Protein AF-A2GBU3-F1 (afdb_monomer)

Mean predicted aligned error: 13.41 Å

Foldseek 3Di:
DVVVVVVLVVLVVVLVVLVVVLVVLVVVLVVLVVVLVVVLVVCCPPPVVCSVVSPVVSVVSVVVSVVVVVVSVVSVVVSVVSVVLSVLVVVLVVLVVQLVVLVVQLVVLVVQLVVLVVVCVVPVNDPVSVVSNVVSVVSNVVSVVSNVVSVVVSVVSVVVSVVVVVVVCVPPVVNVVVVVVPPPPDPDDDDPDPDDDDDDDD

Solvent-accessible surface area (backbone atoms only — not comparable to full-atom values): 11117 Å² total; per-residue (Å²): 107,77,68,55,54,53,54,49,56,51,50,51,53,50,34,54,49,44,51,51,49,49,52,50,51,51,55,49,46,55,49,51,53,50,49,53,53,50,51,50,54,48,32,53,71,78,41,54,90,46,32,66,61,52,47,60,69,43,49,59,57,61,51,49,47,58,52,48,53,59,52,49,55,53,51,50,51,52,33,52,54,51,45,53,52,50,55,51,50,53,52,51,56,51,36,52,53,50,28,51,52,29,48,51,49,28,55,50,29,47,50,51,30,54,50,34,50,50,49,36,71,71,60,73,73,44,75,70,46,52,52,51,32,53,54,27,47,53,48,28,53,53,28,49,51,51,28,51,54,33,47,51,54,40,49,54,55,51,50,51,54,52,57,48,52,56,50,55,66,70,65,41,71,66,57,60,54,60,55,59,76,76,45,90,84,60,101,65,89,80,67,100,69,90,73,82,80,81,83,80,82,131

Secondary structure (DSSP, 8-state):
-HHHHHHHHHHHHHHHHHHHHHHHHHHHHHHHHHHHHHHHHHHHHH-GGGHHHHHHHHHHHHHHHHHHHHHHHHHHHHHHHHHHHHHHHHHHHHHHHHHHHHHHHHHHHHHHHHHHHHHHHHTTS-HHHHHHHHHHHHHHHHHHHHHHHHHHHHHHHHHHHHHHHHHHHHH-HHHHHHHHSS-TT------SS---------

Organism: Trichomonas vaginalis (strain ATCC PRA-98 / G3) (NCBI:txid412133)

Sequence (202 aa):
MQDDKTKLNNLDKVVDGLEQSTAARKLLMDAELSMSINLIKFVRKEAPTFEKDISFAIAPLQKVVKLEESELTSEIRLAEDLNDIVVRKRVITRLEQEQKSAADAYKQSKLDFENAKHLLQMEYNKKSTGKQLEYAEDKYKQAKTARIDALEKLRASTQKLLVEKYSIHCASPVAYSYSHRHNEKSDRKLTPYGRAYVRIYV

Nearest PDB structures (foldseek):
  3plt-assembly2_C-2  TM=4.861E-01  e=1.160E-01  Saccharomyces cerevisiae
  8qb9-assembly1_A  TM=4.754E-01  e=1.610E-01  Saccharomyces cerevisiae
  3plt-assembly1_B  TM=5.738E-01  e=4.074E-01  Saccharomyces cerevisiae
  7vgf-assembly1_B  TM=2.764E-01  e=2.096E+00  Homo sapiens

pLDDT: mean 76.95, std 20.78, range [28.78, 95.5]

Structure (mmCIF, N/CA/C/O backbone):
data_AF-A2GBU3-F1
#
_entry.id   AF-A2GBU3-F1
#
loop_
_atom_site.group_PDB
_atom_site.id
_atom_site.type_symbol
_atom_site.label_atom_id
_atom_site.label_alt_id
_atom_site.label_comp_id
_atom_site.label_asym_id
_atom_site.label_entity_id
_atom_site.label_seq_id
_atom_site.pdbx_PDB_ins_code
_atom_site.Cartn_x
_atom_site.Cartn_y
_atom_site.Cartn_z
_atom_site.occupancy
_atom_site.B_iso_or_equiv
_atom_site.auth_seq_id
_atom_site.auth_comp_id
_atom_site.auth_asym_id
_atom_site.auth_atom_id
_atom_site.pdbx_PDB_model_num
ATOM 1 N N . MET A 1 1 ? -18.014 2.937 3.304 1.00 50.44 1 MET A N 1
ATOM 2 C CA . MET A 1 1 ? -17.665 1.505 3.112 1.00 50.44 1 MET A CA 1
ATOM 3 C C . MET A 1 1 ? -17.668 1.074 1.650 1.00 50.44 1 MET A C 1
ATOM 5 O O . MET A 1 1 ? -16.607 0.683 1.188 1.00 50.44 1 MET A O 1
ATOM 9 N N . GLN A 1 2 ? -18.789 1.121 0.914 1.00 42.12 2 GLN A N 1
ATOM 10 C CA . GLN A 1 2 ? -18.796 0.716 -0.508 1.00 42.12 2 GLN A CA 1
ATOM 11 C C . GLN A 1 2 ? -17.938 1.658 -1.373 1.00 42.12 2 GLN A C 1
ATOM 13 O O . GLN A 1 2 ? -17.174 1.203 -2.213 1.00 42.12 2 GLN A O 1
ATOM 18 N N . ASP A 1 3 ? -17.966 2.953 -1.059 1.00 60.81 3 ASP A N 1
ATOM 19 C CA . ASP A 1 3 ? -17.196 3.993 -1.749 1.00 60.81 3 ASP A CA 1
ATOM 20 C C . ASP A 1 3 ? -15.676 3.933 -1.455 1.00 60.81 3 ASP A C 1
ATOM 22 O O . ASP A 1 3 ? -14.849 4.164 -2.334 1.00 60.81 3 ASP A O 1
ATOM 26 N N . ASP A 1 4 ? -15.290 3.535 -0.235 1.00 59.59 4 ASP A N 1
ATOM 27 C CA . ASP A 1 4 ? -13.879 3.415 0.178 1.00 59.59 4 ASP A CA 1
ATOM 28 C C . ASP A 1 4 ? -13.200 2.170 -0.405 1.00 59.59 4 ASP A C 1
ATOM 30 O O . ASP A 1 4 ? -12.037 2.229 -0.800 1.00 59.59 4 ASP A O 1
ATOM 34 N N . LYS A 1 5 ? -13.938 1.054 -0.517 1.00 62.59 5 LYS A N 1
ATOM 35 C CA . LYS A 1 5 ? -13.469 -0.153 -1.218 1.00 62.59 5 LYS A CA 1
ATOM 36 C C . LYS A 1 5 ? -13.204 0.132 -2.694 1.00 62.59 5 LYS A C 1
ATOM 38 O O . LYS A 1 5 ? -12.176 -0.283 -3.215 1.00 62.59 5 LYS A O 1
ATOM 43 N N . THR A 1 6 ? -14.099 0.868 -3.351 1.00 67.56 6 THR A N 1
ATOM 44 C CA . THR A 1 6 ? -13.935 1.251 -4.759 1.00 67.56 6 THR A CA 1
ATOM 45 C C . THR A 1 6 ? -12.717 2.154 -4.955 1.00 67.56 6 THR A C 1
ATOM 47 O O . THR A 1 6 ? -11.944 1.944 -5.885 1.00 67.56 6 THR A O 1
ATOM 50 N N . LYS A 1 7 ? -12.484 3.111 -4.047 1.00 69.00 7 LYS A N 1
ATOM 51 C CA . LYS A 1 7 ? -11.305 3.993 -4.091 1.00 69.00 7 LYS A CA 1
ATOM 52 C C . LYS A 1 7 ? -9.991 3.240 -3.864 1.00 69.00 7 LYS A C 1
ATOM 54 O O . LYS A 1 7 ? -9.032 3.517 -4.576 1.00 69.00 7 LYS A O 1
ATOM 59 N N . LEU A 1 8 ? -9.948 2.275 -2.940 1.00 69.75 8 LEU A N 1
ATOM 60 C CA . LEU A 1 8 ? -8.769 1.413 -2.762 1.00 69.75 8 LEU A CA 1
ATOM 61 C C . LEU A 1 8 ? -8.484 0.574 -4.008 1.00 69.75 8 LEU A C 1
ATOM 63 O O . LEU A 1 8 ? -7.360 0.578 -4.493 1.00 69.75 8 LEU A O 1
ATOM 67 N N . ASN A 1 9 ? -9.515 -0.068 -4.559 1.00 75.94 9 ASN A N 1
ATOM 68 C CA . ASN A 1 9 ? -9.380 -0.884 -5.765 1.00 75.94 9 ASN A CA 1
ATOM 69 C C . ASN A 1 9 ? -8.888 -0.066 -6.971 1.00 75.94 9 ASN A C 1
ATOM 71 O O . ASN A 1 9 ? -8.240 -0.607 -7.861 1.00 75.94 9 ASN A O 1
ATOM 75 N N . ASN A 1 10 ? -9.203 1.230 -7.028 1.00 79.19 10 ASN A N 1
ATOM 76 C CA . ASN A 1 10 ? -8.690 2.114 -8.071 1.00 79.19 10 ASN A CA 1
ATOM 77 C C . ASN A 1 10 ? -7.204 2.440 -7.873 1.00 79.19 10 ASN A C 1
ATOM 79 O O . ASN A 1 10 ? -6.482 2.514 -8.859 1.00 79.19 10 ASN A O 1
ATOM 83 N N . LEU A 1 11 ? -6.744 2.611 -6.630 1.00 80.00 11 LEU A N 1
ATOM 84 C CA . LEU A 1 11 ? -5.322 2.819 -6.342 1.00 80.00 11 LEU A CA 1
ATOM 85 C C . LEU A 1 11 ? -4.497 1.561 -6.626 1.00 80.00 11 LEU A C 1
ATOM 87 O O . LEU A 1 11 ? -3.424 1.679 -7.204 1.00 80.00 11 LEU A O 1
ATOM 91 N N . ASP A 1 12 ? -5.026 0.380 -6.301 1.00 81.44 12 ASP A N 1
ATOM 92 C CA . ASP A 1 12 ? -4.401 -0.903 -6.646 1.00 81.44 12 ASP A CA 1
ATOM 93 C C . ASP A 1 12 ? -4.169 -1.016 -8.159 1.00 81.44 12 ASP A C 1
ATOM 95 O O . ASP A 1 12 ? -3.055 -1.259 -8.604 1.00 81.44 12 ASP A O 1
ATOM 99 N N . LYS A 1 13 ? -5.189 -0.703 -8.969 1.00 87.38 13 LYS A N 1
ATOM 100 C CA . LYS A 1 13 ? -5.058 -0.694 -10.435 1.00 87.38 13 LYS A CA 1
ATOM 101 C C . LYS A 1 13 ? -4.017 0.299 -10.951 1.00 87.38 13 LYS A C 1
ATOM 103 O O . LYS A 1 13 ? -3.415 0.056 -11.992 1.00 87.38 13 LYS A O 1
ATOM 108 N N . VAL A 1 14 ? -3.847 1.436 -10.275 1.00 85.38 14 VAL A N 1
ATOM 109 C CA . VAL A 1 14 ? -2.823 2.425 -10.641 1.00 85.38 14 VAL A CA 1
ATOM 110 C C . VAL A 1 14 ? -1.431 1.877 -10.347 1.00 85.38 14 VAL A C 1
ATOM 112 O O . VAL A 1 14 ? -0.561 1.995 -11.203 1.00 85.38 14 VAL A O 1
ATOM 115 N N . VAL A 1 15 ? -1.229 1.253 -9.182 1.00 87.31 15 VAL A N 1
ATOM 116 C CA . VAL A 1 15 ? 0.043 0.602 -8.826 1.00 87.31 15 VAL A CA 1
ATOM 117 C C . VAL A 1 15 ? 0.362 -0.513 -9.821 1.00 87.31 15 VAL A C 1
ATOM 119 O O . VAL A 1 15 ? 1.417 -0.468 -10.446 1.00 87.31 15 VAL A O 1
ATOM 122 N N . ASP A 1 16 ? -0.583 -1.422 -10.069 1.00 88.38 16 ASP A N 1
ATOM 123 C CA . ASP A 1 16 ? -0.417 -2.516 -11.035 1.00 88.38 16 ASP A CA 1
ATOM 124 C C . ASP A 1 16 ? -0.071 -1.985 -12.438 1.00 88.38 16 ASP A C 1
ATOM 126 O O . ASP A 1 16 ? 0.793 -2.522 -13.132 1.00 88.38 16 ASP A O 1
ATOM 130 N N . GLY A 1 17 ? -0.732 -0.905 -12.869 1.00 88.69 17 GLY A N 1
ATOM 131 C CA . GLY A 1 17 ? -0.467 -0.265 -14.156 1.00 88.69 17 GLY A CA 1
ATOM 132 C C . GLY A 1 17 ? 0.931 0.354 -14.243 1.00 88.69 17 GLY A C 1
ATOM 133 O O . GLY A 1 17 ? 1.589 0.235 -15.278 1.00 88.69 17 GLY A O 1
ATOM 134 N N . LEU A 1 18 ? 1.410 0.983 -13.167 1.00 87.69 18 LEU A N 1
ATOM 135 C CA . LEU A 1 18 ? 2.765 1.536 -13.093 1.00 87.69 18 LEU A CA 1
ATOM 136 C C . LEU A 1 18 ? 3.826 0.430 -13.098 1.00 87.69 18 LEU A C 1
ATOM 138 O O . LEU A 1 18 ? 4.821 0.542 -13.815 1.00 87.69 18 LEU A O 1
ATOM 142 N N . GLU A 1 19 ? 3.606 -0.663 -12.369 1.00 89.44 19 GLU A N 1
ATOM 143 C CA . GLU A 1 19 ? 4.499 -1.828 -12.374 1.00 89.44 19 GLU A CA 1
ATOM 144 C C . GLU A 1 19 ? 4.587 -2.463 -13.769 1.00 89.44 19 GLU A C 1
ATOM 146 O O . GLU A 1 19 ? 5.677 -2.722 -14.278 1.00 89.44 19 GLU A O 1
ATOM 151 N N . GLN A 1 20 ? 3.450 -2.647 -14.446 1.00 91.12 20 GLN A N 1
ATOM 152 C CA . GLN A 1 20 ? 3.424 -3.168 -15.816 1.00 91.12 20 GLN A CA 1
ATOM 153 C C . GLN A 1 20 ? 4.110 -2.221 -16.805 1.00 91.12 20 GLN A C 1
ATOM 155 O O . GLN A 1 20 ? 4.872 -2.672 -17.661 1.00 91.12 20 GLN A O 1
ATOM 160 N N . SER A 1 21 ? 3.867 -0.914 -16.685 1.00 89.44 21 SER A N 1
ATOM 161 C CA . SER A 1 21 ? 4.472 0.099 -17.553 1.00 89.44 21 SER A CA 1
ATOM 162 C C . SER A 1 21 ? 5.992 0.153 -17.389 1.00 89.44 21 SER A C 1
ATOM 164 O O . SER A 1 21 ? 6.720 0.159 -18.381 1.00 89.44 21 SER A O 1
ATOM 166 N N . THR A 1 22 ? 6.487 0.153 -16.149 1.00 90.06 22 THR A N 1
ATOM 167 C CA . THR A 1 22 ? 7.931 0.163 -15.858 1.00 90.06 22 THR A CA 1
ATOM 168 C C . THR A 1 22 ? 8.604 -1.130 -16.321 1.00 90.06 22 THR A C 1
ATOM 170 O O . THR A 1 22 ? 9.663 -1.081 -16.950 1.00 90.06 22 THR A O 1
ATOM 173 N N . ALA A 1 23 ? 7.966 -2.288 -16.125 1.00 90.50 23 ALA A N 1
ATOM 174 C CA . ALA A 1 23 ? 8.458 -3.563 -16.645 1.00 90.50 23 ALA A CA 1
ATOM 175 C C . ALA A 1 23 ? 8.520 -3.585 -18.183 1.00 90.50 23 ALA A C 1
ATOM 177 O O . ALA A 1 23 ? 9.526 -4.007 -18.756 1.00 90.50 23 ALA A O 1
ATOM 178 N N . ALA A 1 24 ? 7.477 -3.097 -18.861 1.00 91.06 24 ALA A N 1
ATOM 179 C CA . ALA A 1 24 ? 7.437 -3.024 -20.319 1.00 91.06 24 ALA A CA 1
ATOM 180 C C . ALA A 1 24 ? 8.516 -2.085 -20.877 1.00 91.06 24 ALA A C 1
ATOM 182 O O . ALA A 1 24 ? 9.210 -2.443 -21.830 1.00 91.06 24 ALA A O 1
ATOM 183 N N . ARG A 1 25 ? 8.704 -0.913 -20.259 1.00 89.56 25 ARG A N 1
ATOM 184 C CA . ARG A 1 25 ? 9.745 0.045 -20.649 1.00 89.56 25 ARG A CA 1
ATOM 185 C C . ARG A 1 25 ? 11.145 -0.547 -20.487 1.00 89.56 25 ARG A C 1
ATOM 187 O O . ARG A 1 25 ? 11.957 -0.417 -21.395 1.00 89.56 25 ARG A O 1
ATOM 194 N N . LYS A 1 26 ? 11.400 -1.281 -19.400 1.00 91.81 26 LYS A N 1
ATOM 195 C CA . LYS A 1 26 ? 12.671 -1.992 -19.206 1.00 91.81 26 LYS A CA 1
ATOM 196 C C . LYS A 1 26 ? 12.973 -2.970 -20.345 1.00 91.81 26 LYS A C 1
ATOM 198 O O . LYS A 1 26 ? 14.067 -2.954 -20.898 1.00 91.81 26 LYS A O 1
ATOM 203 N N . LEU A 1 27 ? 11.988 -3.789 -20.721 1.00 92.19 27 LEU A N 1
ATOM 204 C CA . LEU A 1 27 ? 12.135 -4.750 -21.818 1.00 92.19 27 LEU A CA 1
ATOM 205 C C . LEU A 1 27 ? 12.407 -4.062 -23.160 1.00 92.19 27 LEU A C 1
ATOM 207 O O . LEU A 1 27 ? 13.211 -4.560 -23.948 1.00 92.19 27 LEU A O 1
ATOM 211 N N . LEU A 1 28 ? 11.746 -2.930 -23.418 1.00 89.81 28 LEU A N 1
ATOM 212 C CA . LEU A 1 28 ? 11.970 -2.141 -24.627 1.00 89.81 28 LEU A CA 1
ATOM 213 C C . LEU A 1 28 ? 13.412 -1.627 -24.689 1.00 89.81 28 LEU A C 1
ATOM 215 O O . LEU A 1 28 ? 14.086 -1.829 -25.695 1.00 89.81 28 LEU A O 1
ATOM 219 N N . MET A 1 29 ? 13.907 -1.042 -23.601 1.00 90.94 29 MET A N 1
ATOM 220 C CA . MET A 1 29 ? 15.270 -0.514 -23.526 1.00 90.94 29 MET A CA 1
ATOM 221 C C . MET A 1 29 ? 16.335 -1.604 -23.705 1.00 90.94 29 MET A C 1
ATOM 223 O O . MET A 1 29 ? 17.293 -1.421 -24.458 1.00 90.94 29 MET A O 1
ATOM 227 N N . ASP A 1 30 ? 16.148 -2.765 -23.067 1.00 90.69 30 ASP A N 1
ATOM 228 C CA . ASP A 1 30 ? 17.034 -3.923 -23.229 1.00 90.69 30 ASP A CA 1
ATOM 229 C C . ASP A 1 30 ? 17.066 -4.393 -24.698 1.00 90.69 30 ASP A C 1
ATOM 231 O O . ASP A 1 30 ? 18.130 -4.716 -25.246 1.00 90.69 30 ASP A O 1
ATOM 235 N N . ALA A 1 31 ? 15.908 -4.395 -25.367 1.00 91.12 31 ALA A N 1
ATOM 236 C CA . ALA A 1 31 ? 15.789 -4.752 -26.778 1.00 91.12 31 ALA A CA 1
ATOM 237 C C . ALA A 1 31 ? 16.457 -3.720 -27.701 1.00 91.12 31 ALA A C 1
ATOM 239 O O . ALA A 1 31 ? 17.185 -4.108 -28.618 1.00 91.12 31 ALA A O 1
ATOM 240 N N . GLU A 1 32 ? 16.272 -2.424 -27.448 1.00 89.75 32 GLU A N 1
ATOM 241 C CA . GLU A 1 32 ? 16.902 -1.336 -28.204 1.00 89.75 32 GLU A CA 1
ATOM 242 C C . GLU A 1 32 ? 18.427 -1.364 -28.076 1.00 89.75 32 GLU A C 1
ATOM 244 O O . GLU A 1 32 ? 19.148 -1.271 -29.077 1.00 89.75 32 GLU A O 1
ATOM 249 N N . LEU A 1 33 ? 18.942 -1.580 -26.862 1.00 90.19 33 LEU A N 1
ATOM 250 C CA . LEU A 1 33 ? 20.374 -1.719 -26.629 1.00 90.19 33 LEU A CA 1
ATOM 251 C C . LEU A 1 33 ? 20.933 -2.946 -27.361 1.00 90.19 33 LEU A C 1
ATOM 253 O O . LEU A 1 33 ? 21.943 -2.839 -28.063 1.00 90.19 33 LEU A O 1
ATOM 257 N N . SER A 1 34 ? 20.255 -4.091 -27.259 1.00 91.88 34 SER A N 1
ATOM 258 C CA . SER A 1 34 ? 20.634 -5.325 -27.954 1.00 91.88 34 SER A CA 1
ATOM 259 C C . SER A 1 34 ? 20.644 -5.145 -29.475 1.00 91.88 34 SER A C 1
ATOM 261 O O . SER A 1 34 ? 21.627 -5.492 -30.139 1.00 91.88 34 SER A O 1
ATOM 263 N N . MET A 1 35 ? 19.603 -4.524 -30.036 1.00 91.38 35 MET A N 1
ATOM 264 C CA . MET A 1 35 ? 19.519 -4.191 -31.458 1.00 91.38 35 MET A CA 1
ATOM 265 C C . MET A 1 35 ? 20.680 -3.288 -31.884 1.00 91.38 35 MET A C 1
ATOM 267 O O . MET A 1 35 ? 21.338 -3.582 -32.883 1.00 91.38 35 MET A O 1
ATOM 271 N N . SER A 1 36 ? 20.977 -2.238 -31.112 1.00 90.44 36 SER A N 1
ATOM 272 C CA . SER A 1 36 ? 22.069 -1.301 -31.401 1.00 90.44 36 SER A CA 1
ATOM 273 C C . SER A 1 36 ? 23.423 -2.016 -31.512 1.00 90.44 36 SER A C 1
ATOM 275 O O . SER A 1 36 ? 24.175 -1.809 -32.466 1.00 90.44 36 SER A O 1
ATOM 277 N N . ILE A 1 37 ? 23.709 -2.928 -30.578 1.00 89.75 37 ILE A N 1
ATOM 278 C CA . ILE A 1 37 ? 24.957 -3.693 -30.525 1.00 89.75 37 ILE A CA 1
ATOM 279 C C . ILE A 1 37 ? 25.030 -4.679 -31.692 1.00 89.75 37 ILE A C 1
ATOM 281 O O . ILE A 1 37 ? 26.077 -4.813 -32.331 1.00 89.75 37 ILE A O 1
ATOM 285 N N . ASN A 1 38 ? 23.931 -5.376 -31.979 1.00 91.94 38 ASN A N 1
ATOM 286 C CA . ASN A 1 38 ? 23.885 -6.374 -33.043 1.00 91.94 38 ASN A CA 1
ATOM 287 C C . ASN A 1 38 ? 24.004 -5.737 -34.429 1.00 91.94 38 ASN A C 1
ATOM 289 O O . ASN A 1 38 ? 24.705 -6.284 -35.278 1.00 91.94 38 ASN A O 1
ATOM 293 N N . LEU A 1 39 ? 23.410 -4.561 -34.640 1.00 91.38 39 LEU A N 1
ATOM 294 C CA . LEU A 1 39 ? 23.516 -3.825 -35.896 1.00 91.38 39 LEU A CA 1
ATOM 295 C C . LEU A 1 39 ? 24.956 -3.359 -36.157 1.00 91.38 39 LEU A C 1
ATOM 297 O O . LEU A 1 39 ? 25.471 -3.565 -37.254 1.00 91.38 39 LEU A O 1
ATOM 301 N N . ILE A 1 40 ? 25.651 -2.830 -35.140 1.00 90.06 40 ILE A N 1
ATOM 302 C CA . ILE A 1 40 ? 27.076 -2.467 -35.254 1.00 90.06 40 ILE A CA 1
ATOM 303 C C . ILE A 1 40 ? 27.927 -3.702 -35.582 1.00 90.06 40 ILE A C 1
ATOM 305 O O . ILE A 1 40 ? 28.761 -3.657 -36.487 1.00 90.06 40 ILE A O 1
ATOM 309 N N . LYS A 1 41 ? 27.710 -4.825 -34.881 1.00 91.94 41 LYS A N 1
ATOM 310 C CA . LYS A 1 41 ? 28.433 -6.086 -35.134 1.00 91.94 41 LYS A CA 1
ATOM 311 C C . LYS A 1 41 ? 28.203 -6.611 -36.549 1.00 91.94 41 LYS A C 1
ATOM 313 O O . LYS A 1 41 ? 29.153 -7.049 -37.193 1.00 91.94 41 LYS A O 1
ATOM 318 N N . PHE A 1 42 ? 26.958 -6.571 -37.017 1.00 94.06 42 PHE A N 1
ATOM 319 C CA . PHE A 1 42 ? 26.586 -6.997 -38.360 1.00 94.06 42 PHE A CA 1
ATOM 320 C C . PHE A 1 42 ? 27.286 -6.143 -39.421 1.00 94.06 42 PHE A C 1
ATOM 322 O O . PHE A 1 42 ? 27.951 -6.688 -40.297 1.00 94.06 42 PHE A O 1
ATOM 329 N N . VAL A 1 43 ? 27.227 -4.814 -39.297 1.00 93.50 43 VAL A N 1
ATOM 330 C CA . VAL A 1 43 ? 27.857 -3.898 -40.260 1.00 93.50 43 VAL A CA 1
ATOM 331 C C . VAL A 1 43 ? 29.376 -4.035 -40.256 1.00 93.50 43 VAL A C 1
ATOM 333 O O . VAL A 1 43 ? 29.972 -4.102 -41.325 1.00 93.50 43 VAL A O 1
ATOM 336 N N . ARG A 1 44 ? 30.012 -4.183 -39.088 1.00 92.50 44 ARG A N 1
ATOM 337 C CA . ARG A 1 44 ? 31.457 -4.451 -39.006 1.00 92.50 44 ARG A CA 1
ATOM 338 C C . ARG A 1 44 ? 31.865 -5.710 -39.777 1.00 92.50 44 ARG A C 1
ATOM 340 O O . ARG A 1 44 ? 32.973 -5.767 -40.298 1.00 92.50 44 ARG A O 1
ATOM 347 N N . LYS A 1 45 ? 30.999 -6.724 -39.822 1.00 94.75 45 LYS A N 1
ATOM 348 C CA . LYS A 1 45 ? 31.278 -7.996 -40.492 1.00 94.75 45 LYS A CA 1
ATOM 349 C C . LYS A 1 45 ? 30.983 -7.946 -41.992 1.00 94.75 45 LYS A C 1
ATOM 351 O O . LYS A 1 45 ? 31.814 -8.375 -42.782 1.00 94.75 45 LYS A O 1
ATOM 356 N N . GLU A 1 46 ? 29.806 -7.458 -42.368 1.00 95.50 46 GLU A N 1
ATOM 357 C CA . GLU A 1 46 ? 29.285 -7.577 -43.736 1.00 95.50 46 GLU A CA 1
ATOM 358 C C . GLU A 1 46 ? 29.560 -6.328 -44.590 1.00 95.50 46 GLU A C 1
ATOM 360 O O . GLU A 1 46 ? 29.637 -6.416 -45.813 1.00 95.50 46 GLU A O 1
ATOM 365 N N . ALA A 1 47 ? 29.729 -5.156 -43.968 1.00 93.62 47 ALA A N 1
ATOM 366 C CA . ALA A 1 47 ? 29.923 -3.885 -44.665 1.00 93.62 47 ALA A CA 1
ATOM 367 C C . ALA A 1 47 ? 30.859 -2.923 -43.890 1.00 93.62 47 ALA A C 1
ATOM 369 O O . ALA A 1 47 ? 30.431 -1.837 -43.482 1.00 93.62 47 ALA A O 1
ATOM 370 N N . PRO A 1 48 ? 32.149 -3.280 -43.693 1.00 91.94 48 PRO A N 1
ATOM 371 C CA . PRO A 1 48 ? 33.051 -2.559 -42.786 1.00 91.94 48 PRO A CA 1
ATOM 372 C C . PRO A 1 48 ? 33.251 -1.083 -43.153 1.00 91.94 48 PRO A C 1
ATOM 374 O O . PRO A 1 48 ? 33.452 -0.238 -42.285 1.00 91.94 48 PRO A O 1
ATOM 377 N N . THR A 1 49 ? 33.148 -0.747 -44.442 1.00 93.81 49 THR A N 1
ATOM 378 C CA . THR A 1 49 ? 33.262 0.629 -44.945 1.00 93.81 49 THR A CA 1
ATOM 379 C C . THR A 1 49 ? 32.193 1.567 -44.382 1.00 93.81 49 THR A C 1
ATOM 381 O O . THR A 1 49 ? 32.442 2.764 -44.293 1.00 93.81 49 THR A O 1
ATOM 384 N N . PHE A 1 50 ? 31.035 1.039 -43.969 1.00 90.81 50 PHE A N 1
ATOM 385 C CA . PHE A 1 50 ? 29.922 1.803 -43.395 1.00 90.81 50 PHE A CA 1
ATOM 386 C C . PHE A 1 50 ? 29.880 1.764 -41.861 1.00 90.81 50 PHE A C 1
ATOM 388 O O . PHE A 1 50 ? 28.998 2.376 -41.258 1.00 90.81 50 PHE A O 1
ATOM 395 N N . GLU A 1 51 ? 30.819 1.074 -41.197 1.00 90.75 51 GLU A N 1
ATOM 396 C CA . GLU A 1 51 ? 30.821 0.928 -39.733 1.00 90.75 51 GLU A CA 1
ATOM 397 C C . GLU A 1 51 ? 30.781 2.285 -39.027 1.00 90.75 51 GLU A C 1
ATOM 399 O O . GLU A 1 51 ? 30.040 2.460 -38.058 1.00 90.75 51 GLU A O 1
ATOM 404 N N . LYS A 1 52 ? 31.561 3.254 -39.517 1.00 91.06 52 LYS A N 1
ATOM 405 C CA . LYS A 1 52 ? 31.669 4.580 -38.906 1.00 91.06 52 LYS A CA 1
ATOM 406 C C . LYS A 1 52 ? 30.359 5.364 -39.004 1.00 91.06 52 LYS A C 1
ATOM 408 O O . LYS A 1 52 ? 29.943 5.958 -38.011 1.00 91.06 52 LYS A O 1
ATOM 413 N N . ASP A 1 53 ? 29.702 5.316 -40.159 1.00 91.38 53 ASP A N 1
ATOM 414 C CA . ASP A 1 53 ? 28.444 6.028 -40.407 1.00 91.38 53 ASP A CA 1
ATOM 415 C C . ASP A 1 53 ? 27.302 5.422 -39.588 1.00 91.38 53 ASP A C 1
ATOM 417 O O . ASP A 1 53 ? 26.544 6.137 -38.932 1.00 91.38 53 ASP A O 1
ATOM 421 N N . ILE A 1 54 ? 27.233 4.090 -39.538 1.00 90.88 54 ILE A N 1
ATOM 422 C CA . ILE A 1 54 ? 26.233 3.372 -38.745 1.00 90.88 54 ILE A CA 1
ATOM 423 C C . ILE A 1 54 ? 26.472 3.567 -37.246 1.00 90.88 54 ILE A C 1
ATOM 425 O O . ILE A 1 54 ? 25.529 3.826 -36.502 1.00 90.88 54 ILE A O 1
ATOM 429 N N . SER A 1 55 ? 27.723 3.519 -36.787 1.00 89.81 55 SER A N 1
ATOM 430 C CA . SER A 1 55 ? 28.051 3.784 -35.380 1.00 89.81 55 SER A CA 1
ATOM 431 C C . SER A 1 55 ? 27.691 5.215 -34.979 1.00 89.81 55 SER A C 1
ATOM 433 O O . SER A 1 55 ? 27.157 5.431 -33.892 1.00 89.81 55 SER A O 1
ATOM 435 N N . PHE A 1 56 ? 27.930 6.193 -35.860 1.00 90.75 56 PHE A N 1
ATOM 436 C CA . PHE A 1 56 ? 27.515 7.579 -35.643 1.00 90.75 56 PHE A CA 1
ATOM 437 C C . PHE A 1 56 ? 25.989 7.714 -35.563 1.00 90.75 56 PHE A C 1
ATOM 439 O O . PHE A 1 56 ? 25.492 8.385 -34.661 1.00 90.75 56 PHE A O 1
ATOM 446 N N . ALA A 1 57 ? 25.246 7.041 -36.447 1.00 89.25 57 ALA A N 1
ATOM 447 C CA . ALA A 1 57 ? 23.783 7.065 -36.456 1.00 89.25 57 ALA A CA 1
ATOM 448 C C . ALA A 1 57 ? 23.153 6.372 -35.231 1.00 89.25 57 ALA A C 1
ATOM 450 O O . ALA A 1 57 ? 22.098 6.792 -34.762 1.00 89.25 57 ALA A O 1
ATOM 451 N N . ILE A 1 58 ? 23.804 5.338 -34.687 1.00 90.25 58 ILE A N 1
ATOM 452 C CA . ILE A 1 58 ? 23.318 4.562 -33.534 1.00 90.25 58 ILE A CA 1
ATOM 453 C C . ILE A 1 58 ? 23.702 5.199 -32.190 1.00 90.25 58 ILE A C 1
ATOM 455 O O . ILE A 1 58 ? 22.988 5.030 -31.200 1.00 90.25 58 ILE A O 1
ATOM 459 N N . ALA A 1 59 ? 24.801 5.954 -32.121 1.00 87.94 59 ALA A N 1
ATOM 460 C CA . ALA A 1 59 ? 25.272 6.559 -30.874 1.00 87.94 59 ALA A CA 1
ATOM 461 C C . ALA A 1 59 ? 24.216 7.423 -30.138 1.00 87.94 59 ALA A C 1
ATOM 463 O O . ALA A 1 59 ? 24.173 7.363 -28.907 1.00 87.94 59 ALA A O 1
ATOM 464 N N . PRO A 1 60 ? 23.345 8.203 -30.816 1.00 88.88 60 PRO A N 1
ATOM 465 C CA . PRO A 1 60 ? 22.222 8.880 -30.169 1.00 88.88 60 PRO A CA 1
ATOM 466 C C . PRO A 1 60 ? 21.236 7.925 -29.487 1.00 88.88 60 PRO A C 1
ATOM 468 O O . PRO A 1 60 ? 20.836 8.204 -28.362 1.00 88.88 60 PRO A O 1
ATOM 471 N N . LEU A 1 61 ? 20.902 6.786 -30.105 1.00 85.31 61 LEU A N 1
ATOM 472 C CA . LEU A 1 61 ? 19.985 5.790 -29.535 1.00 85.31 61 LEU A CA 1
ATOM 473 C C . LEU A 1 61 ? 20.529 5.242 -28.207 1.00 85.31 61 LEU A C 1
ATOM 475 O O . LEU A 1 61 ? 19.836 5.231 -27.199 1.00 85.31 61 LEU A O 1
ATOM 479 N N . GLN A 1 62 ? 21.824 4.916 -28.162 1.00 85.44 62 GLN A N 1
ATOM 480 C CA . GLN A 1 62 ? 22.485 4.474 -26.927 1.00 85.44 62 GLN A CA 1
ATOM 481 C C . GLN A 1 62 ? 22.522 5.556 -25.836 1.00 85.44 62 GLN A C 1
ATOM 483 O O . GLN A 1 62 ? 22.546 5.235 -24.649 1.00 85.44 62 GLN A O 1
ATOM 488 N N . LYS A 1 63 ? 22.553 6.842 -26.213 1.00 87.69 63 LYS A N 1
ATOM 489 C CA . LYS A 1 63 ? 22.457 7.952 -25.252 1.00 87.69 63 LYS A CA 1
ATOM 490 C C . LYS A 1 63 ? 21.039 8.106 -24.708 1.00 87.69 63 LYS A C 1
ATOM 492 O O . LYS A 1 63 ? 20.903 8.369 -23.518 1.00 87.69 63 LYS A O 1
ATOM 497 N N . VAL A 1 64 ? 20.019 7.939 -25.551 1.00 86.38 64 VAL A N 1
ATOM 498 C CA . VAL A 1 64 ? 18.609 7.983 -25.137 1.00 86.38 64 VAL A CA 1
ATOM 499 C C . VAL A 1 64 ? 18.312 6.859 -24.150 1.00 86.38 64 VAL A C 1
ATOM 501 O O . VAL A 1 64 ? 17.845 7.156 -23.057 1.00 86.38 64 VAL A O 1
ATOM 504 N N . VAL A 1 65 ? 18.713 5.619 -24.449 1.00 88.12 65 VAL A N 1
ATOM 505 C CA . VAL A 1 65 ? 18.523 4.475 -23.536 1.00 88.12 65 VAL A CA 1
ATOM 506 C C . VAL A 1 65 ? 19.118 4.749 -22.146 1.00 88.12 65 VAL A C 1
ATOM 508 O O . VAL A 1 65 ? 18.465 4.513 -21.138 1.00 88.12 65 VAL A O 1
ATOM 511 N N . LYS A 1 66 ? 20.318 5.340 -22.056 1.00 83.81 66 LYS A N 1
ATOM 512 C CA . LYS A 1 66 ? 20.922 5.707 -20.757 1.00 83.81 66 LYS A CA 1
ATOM 513 C C . LYS A 1 66 ? 20.141 6.773 -19.986 1.00 83.81 66 LYS A C 1
ATOM 515 O O . LYS A 1 66 ? 20.144 6.763 -18.759 1.00 83.81 66 LYS A O 1
ATOM 520 N N . LEU A 1 67 ? 19.520 7.725 -20.683 1.00 85.94 67 LEU A N 1
ATOM 521 C CA . LEU A 1 67 ? 18.648 8.710 -20.038 1.00 85.94 67 LEU A CA 1
ATOM 522 C C . LEU A 1 67 ? 17.377 8.028 -19.525 1.00 85.94 67 LEU A C 1
ATOM 524 O O . LEU A 1 67 ? 16.989 8.245 -18.378 1.00 85.94 67 LEU A O 1
ATOM 528 N N . GLU A 1 68 ? 16.789 7.144 -20.327 1.00 85.56 68 GLU A N 1
ATOM 529 C CA . GLU A 1 68 ? 15.613 6.370 -19.935 1.00 85.56 68 GLU A CA 1
ATOM 530 C C . GLU A 1 68 ? 15.878 5.449 -18.735 1.00 85.56 68 GLU A C 1
ATOM 532 O O . GLU A 1 68 ? 14.993 5.300 -17.901 1.00 85.56 68 GLU A O 1
ATOM 537 N N . GLU A 1 69 ? 17.094 4.913 -18.554 1.00 86.38 69 GLU A N 1
ATOM 538 C CA . GLU A 1 69 ? 17.469 4.136 -17.351 1.00 86.38 69 GLU A CA 1
ATOM 539 C C . GLU A 1 69 ? 17.323 4.952 -16.063 1.00 86.38 69 GLU A C 1
ATOM 541 O O . GLU A 1 69 ? 16.843 4.446 -15.041 1.00 86.38 69 GLU A O 1
ATOM 546 N N . SER A 1 70 ? 17.710 6.228 -16.106 1.00 82.44 70 SER A N 1
ATOM 547 C CA . SER A 1 70 ? 17.615 7.115 -14.945 1.00 82.44 70 SER A CA 1
ATOM 548 C C . SER A 1 70 ? 16.165 7.482 -14.605 1.00 82.44 70 SER A C 1
ATOM 550 O O . SER A 1 70 ? 15.779 7.470 -13.431 1.00 82.44 70 SER A O 1
ATOM 552 N N . GLU A 1 71 ? 15.340 7.719 -15.625 1.00 85.00 71 GLU A N 1
ATOM 553 C CA . GLU A 1 71 ? 13.910 8.002 -15.463 1.00 85.00 71 GLU A CA 1
ATOM 554 C C . GLU A 1 71 ? 13.154 6.755 -14.990 1.00 85.00 71 GLU A C 1
ATOM 556 O O . GLU A 1 71 ? 12.391 6.821 -14.029 1.00 85.00 71 GLU A O 1
ATOM 561 N N . LEU A 1 72 ? 13.443 5.588 -15.573 1.00 86.94 72 LEU A N 1
ATOM 562 C CA . LEU A 1 72 ? 12.850 4.310 -15.184 1.00 86.94 72 LEU A CA 1
ATOM 563 C C . LEU A 1 72 ? 13.132 3.976 -13.715 1.00 86.94 72 LEU A C 1
ATOM 565 O O . LEU A 1 72 ? 12.243 3.513 -13.006 1.00 86.94 72 LEU A O 1
ATOM 569 N N . THR A 1 73 ? 14.347 4.245 -13.231 1.00 84.00 73 THR A N 1
ATOM 570 C CA . THR A 1 73 ? 14.690 4.054 -11.812 1.00 84.00 73 THR A CA 1
ATOM 571 C C . THR A 1 73 ? 13.811 4.923 -10.907 1.00 84.00 73 THR A C 1
ATOM 573 O O . THR A 1 73 ? 13.324 4.462 -9.873 1.00 84.00 73 THR A O 1
ATOM 576 N N . SER A 1 74 ? 13.569 6.170 -11.314 1.00 81.81 74 SER A N 1
ATOM 577 C CA . SER A 1 74 ? 12.704 7.099 -10.582 1.00 81.81 74 SER A CA 1
ATOM 578 C C . SER A 1 74 ? 11.236 6.661 -10.624 1.00 81.81 74 SER A C 1
ATOM 580 O O . SER A 1 74 ? 10.548 6.716 -9.607 1.00 81.81 74 SER A O 1
ATOM 582 N N . GLU A 1 75 ? 10.754 6.171 -11.766 1.00 81.19 75 GLU A N 1
ATOM 583 C CA . GLU A 1 75 ? 9.388 5.658 -11.919 1.00 81.19 75 GLU A CA 1
ATOM 584 C C . GLU A 1 75 ? 9.134 4.382 -11.110 1.00 81.19 75 GLU A C 1
ATOM 586 O O . GLU A 1 75 ? 8.091 4.275 -10.465 1.00 81.19 75 GLU A O 1
ATOM 591 N N . ILE A 1 76 ? 10.090 3.446 -11.078 1.00 83.50 76 ILE A N 1
ATOM 592 C CA . ILE A 1 76 ? 10.019 2.254 -10.219 1.00 83.50 76 ILE A CA 1
ATOM 593 C C . ILE A 1 76 ? 9.876 2.685 -8.759 1.00 83.50 76 ILE A C 1
ATOM 595 O O . ILE A 1 76 ? 8.997 2.195 -8.051 1.00 83.50 76 ILE A O 1
ATOM 599 N N . ARG A 1 77 ? 10.676 3.665 -8.321 1.00 84.00 77 ARG A N 1
ATOM 600 C CA . ARG A 1 77 ? 10.595 4.175 -6.952 1.00 84.00 77 ARG A CA 1
ATOM 601 C C . ARG A 1 77 ? 9.233 4.797 -6.638 1.00 84.00 77 ARG A C 1
ATOM 603 O O . ARG A 1 77 ? 8.697 4.582 -5.555 1.00 84.00 77 ARG A O 1
ATOM 610 N N . LEU A 1 78 ? 8.655 5.535 -7.584 1.00 82.50 78 LEU A N 1
ATOM 611 C CA . LEU A 1 78 ? 7.315 6.104 -7.432 1.00 82.50 78 LEU A CA 1
ATOM 612 C C . LEU A 1 78 ? 6.233 5.022 -7.319 1.00 82.50 78 LEU A C 1
ATOM 614 O O . LEU A 1 78 ? 5.310 5.176 -6.518 1.00 82.50 78 LEU A O 1
ATOM 618 N N . ALA A 1 79 ? 6.340 3.935 -8.089 1.00 82.19 79 ALA A N 1
ATOM 619 C CA . ALA A 1 79 ? 5.423 2.801 -7.992 1.00 82.19 79 ALA A CA 1
ATOM 620 C C . ALA A 1 79 ? 5.509 2.128 -6.609 1.00 82.19 79 ALA A C 1
ATOM 622 O O . ALA A 1 79 ? 4.476 1.889 -5.980 1.00 82.19 79 ALA A O 1
ATOM 623 N N . GLU A 1 80 ? 6.726 1.915 -6.096 1.00 83.81 80 GLU A N 1
ATOM 624 C CA . GLU A 1 80 ? 6.961 1.394 -4.743 1.00 83.81 80 GLU A CA 1
ATOM 625 C C . GLU A 1 80 ? 6.358 2.303 -3.664 1.00 83.81 80 GLU A C 1
ATOM 627 O O . GLU A 1 80 ? 5.629 1.828 -2.794 1.00 83.81 80 GLU A O 1
ATOM 632 N N . ASP A 1 81 ? 6.615 3.614 -3.730 1.00 82.00 81 ASP A N 1
ATOM 633 C CA . ASP A 1 81 ? 6.104 4.582 -2.753 1.00 82.00 81 ASP A CA 1
ATOM 634 C C . ASP A 1 81 ? 4.562 4.634 -2.755 1.00 82.00 81 ASP A C 1
ATOM 636 O O . ASP A 1 81 ? 3.927 4.732 -1.698 1.00 82.00 81 ASP A O 1
ATOM 640 N N . LEU A 1 82 ? 3.932 4.533 -3.932 1.00 83.31 82 LEU A N 1
ATOM 641 C CA . LEU A 1 82 ? 2.474 4.451 -4.056 1.00 83.31 82 LEU A CA 1
ATOM 642 C C . LEU A 1 82 ? 1.921 3.148 -3.476 1.00 83.31 82 LEU A C 1
ATOM 644 O O . LEU A 1 82 ? 0.927 3.188 -2.744 1.00 83.31 82 LEU A O 1
ATOM 648 N N . ASN A 1 83 ? 2.563 2.012 -3.747 1.00 85.50 83 ASN A N 1
ATOM 649 C CA . ASN A 1 83 ? 2.182 0.727 -3.164 1.00 85.50 83 ASN A CA 1
ATOM 650 C C . ASN A 1 83 ? 2.247 0.772 -1.627 1.00 85.50 83 ASN A C 1
ATOM 652 O O . ASN A 1 83 ? 1.309 0.367 -0.935 1.00 85.50 83 ASN A O 1
ATOM 656 N N . ASP A 1 84 ? 3.301 1.375 -1.081 1.00 84.56 84 ASP A N 1
ATOM 657 C CA . ASP A 1 84 ? 3.485 1.583 0.354 1.00 84.56 84 ASP A CA 1
ATOM 658 C C . ASP A 1 84 ? 2.318 2.365 0.983 1.00 84.56 84 ASP A C 1
ATOM 660 O O . ASP A 1 84 ? 1.792 1.991 2.041 1.00 84.56 84 ASP A O 1
ATOM 664 N N . ILE A 1 85 ? 1.857 3.431 0.317 1.00 83.12 85 ILE A N 1
ATOM 665 C CA . ILE A 1 85 ? 0.682 4.210 0.740 1.00 83.12 85 ILE A CA 1
ATOM 666 C C . ILE A 1 85 ? -0.575 3.333 0.748 1.00 83.12 85 ILE A C 1
ATOM 668 O O . ILE A 1 85 ? -1.359 3.378 1.705 1.00 83.12 85 ILE A O 1
ATOM 672 N N . VAL A 1 86 ? -0.778 2.533 -0.299 1.00 84.81 86 VAL A N 1
ATOM 673 C CA . VAL A 1 86 ? -1.954 1.665 -0.438 1.00 84.81 86 VAL A CA 1
ATOM 674 C C . VAL A 1 86 ? -1.991 0.603 0.660 1.00 84.81 86 VAL A C 1
ATOM 676 O O . VAL A 1 86 ? -3.015 0.449 1.337 1.00 84.81 86 VAL A O 1
ATOM 679 N N . VAL A 1 87 ? -0.868 -0.070 0.920 1.00 85.06 87 VAL A N 1
ATOM 680 C CA . VAL A 1 87 ? -0.736 -1.063 1.998 1.00 85.06 87 VAL A CA 1
ATOM 681 C C . VAL A 1 87 ? -1.050 -0.438 3.358 1.00 85.06 87 VAL A C 1
ATOM 683 O O . VAL A 1 87 ? -1.845 -0.985 4.131 1.00 85.06 87 VAL A O 1
ATOM 686 N N . ARG A 1 88 ? -0.507 0.746 3.656 1.00 83.06 88 ARG A N 1
ATOM 687 C CA . ARG A 1 88 ? -0.785 1.453 4.920 1.00 83.06 88 ARG A CA 1
ATOM 688 C C . ARG A 1 88 ? -2.251 1.861 5.033 1.00 83.06 88 ARG A C 1
ATOM 690 O O . ARG A 1 88 ? -2.843 1.733 6.108 1.00 83.06 88 ARG A O 1
ATOM 697 N N . LYS A 1 89 ? -2.879 2.296 3.938 1.00 85.00 89 LYS A N 1
ATOM 698 C CA . LYS A 1 89 ? -4.307 2.629 3.940 1.00 85.00 89 LYS A CA 1
ATOM 699 C C . LYS A 1 89 ? -5.176 1.397 4.222 1.00 85.00 89 LYS A C 1
ATOM 701 O O . LYS A 1 89 ? -6.123 1.520 4.998 1.00 85.00 89 LYS A O 1
ATOM 706 N N . ARG A 1 90 ? -4.825 0.210 3.704 1.00 85.56 90 ARG A N 1
ATOM 707 C CA . ARG A 1 90 ? -5.495 -1.064 4.055 1.00 85.56 90 ARG A CA 1
ATOM 708 C C . ARG A 1 90 ? -5.417 -1.357 5.554 1.00 85.56 90 ARG A C 1
ATOM 710 O O . ARG A 1 90 ? -6.423 -1.737 6.154 1.00 85.56 90 ARG A O 1
ATOM 717 N N . VAL A 1 91 ? -4.253 -1.136 6.172 1.00 88.19 91 VAL A N 1
ATOM 718 C CA . VAL A 1 91 ? -4.079 -1.292 7.628 1.00 88.19 91 VAL A CA 1
ATOM 719 C C . VAL A 1 91 ? -5.008 -0.351 8.394 1.00 88.19 91 VAL A C 1
ATOM 721 O O . VAL A 1 91 ? -5.686 -0.797 9.318 1.00 88.19 91 VAL A O 1
ATOM 724 N N . ILE A 1 92 ? -5.096 0.921 7.994 1.00 88.44 92 ILE A N 1
ATOM 725 C CA . ILE A 1 92 ? -6.015 1.888 8.617 1.00 88.44 92 ILE A CA 1
ATOM 726 C C . ILE A 1 92 ? -7.465 1.425 8.482 1.00 88.44 92 ILE A C 1
ATOM 728 O O . ILE A 1 92 ? -8.175 1.400 9.480 1.00 88.44 92 ILE A O 1
ATOM 732 N N . THR A 1 93 ? -7.897 0.989 7.299 1.00 87.56 93 THR A N 1
ATOM 733 C CA . THR A 1 93 ? -9.268 0.496 7.096 1.00 87.56 93 THR A CA 1
ATOM 734 C C . THR A 1 93 ? -9.590 -0.715 7.976 1.00 87.56 93 THR A C 1
ATOM 736 O O . THR A 1 93 ? -10.699 -0.819 8.503 1.00 87.56 93 THR A O 1
ATOM 739 N N . ARG A 1 94 ? -8.628 -1.618 8.205 1.00 88.62 94 ARG A N 1
ATOM 740 C CA . ARG A 1 94 ? -8.807 -2.719 9.163 1.00 88.62 94 ARG A CA 1
ATOM 741 C C . ARG A 1 94 ? -8.952 -2.201 10.598 1.00 88.62 94 ARG A C 1
ATOM 743 O O . ARG A 1 94 ? -9.873 -2.613 11.296 1.00 88.62 94 ARG A O 1
ATOM 750 N N . LEU A 1 95 ? -8.093 -1.270 11.014 1.00 89.44 95 LEU A N 1
ATOM 751 C CA . LEU A 1 95 ? -8.150 -0.656 12.346 1.00 89.44 95 LEU A CA 1
ATOM 752 C C . LEU A 1 95 ? -9.451 0.136 12.573 1.00 89.44 95 LEU A C 1
ATOM 754 O O . LEU A 1 95 ? -9.981 0.125 13.679 1.00 89.44 95 LEU A O 1
ATOM 758 N N . GLU A 1 96 ? -10.003 0.783 11.543 1.00 89.94 96 GLU A N 1
ATOM 759 C CA . GLU A 1 96 ? -11.320 1.438 11.595 1.00 89.94 96 GLU A CA 1
ATOM 760 C C . GLU A 1 96 ? -12.431 0.421 11.893 1.00 89.94 96 GLU A C 1
ATOM 762 O O . GLU A 1 96 ? -13.299 0.667 12.734 1.00 89.94 96 GLU A O 1
ATOM 767 N N . GLN A 1 97 ? -12.386 -0.752 11.255 1.00 90.50 97 GLN A N 1
ATOM 768 C CA . GLN A 1 97 ? -13.353 -1.823 11.496 1.00 90.50 97 GLN A CA 1
ATOM 769 C C . GLN A 1 97 ? -13.207 -2.435 12.900 1.00 90.50 97 GLN A C 1
ATOM 771 O O . GLN A 1 97 ? -14.214 -2.711 13.562 1.00 90.50 97 GLN A O 1
ATOM 776 N N . GLU A 1 98 ? -11.974 -2.624 13.377 1.00 90.50 98 GLU A N 1
ATOM 777 C CA . GLU A 1 98 ? -11.687 -3.067 14.748 1.00 90.50 98 GLU A CA 1
ATOM 778 C C . GLU A 1 98 ? -12.208 -2.051 15.776 1.00 90.50 98 GLU A C 1
ATOM 780 O O . GLU A 1 98 ? -12.905 -2.426 16.719 1.00 90.50 98 GLU A O 1
ATOM 785 N N . GLN A 1 99 ? -11.956 -0.756 15.558 1.00 92.81 99 GLN A N 1
ATOM 786 C CA . GLN A 1 99 ? -12.432 0.324 16.424 1.00 92.81 99 GLN A CA 1
ATOM 787 C C . GLN A 1 99 ? -13.960 0.384 16.468 1.00 92.81 99 GLN A C 1
ATOM 789 O O . GLN A 1 99 ? -14.530 0.534 17.552 1.00 92.81 99 GLN A O 1
ATOM 794 N N . LYS A 1 100 ? -14.628 0.220 15.320 1.00 92.56 100 LYS A N 1
ATOM 795 C CA . LYS A 1 100 ? -16.092 0.164 15.248 1.00 92.56 100 LYS A CA 1
ATOM 796 C C . LYS A 1 100 ? -16.640 -1.012 16.055 1.00 92.56 100 LYS A C 1
ATOM 798 O O . LYS A 1 100 ? -17.525 -0.825 16.886 1.00 92.56 100 LYS A O 1
ATOM 803 N N . SER A 1 101 ? -16.060 -2.196 15.873 1.00 91.44 101 SER A N 1
ATOM 804 C CA . SER A 1 101 ? -16.472 -3.412 16.587 1.00 91.44 101 SER A CA 1
ATOM 805 C C . SER A 1 101 ? -16.265 -3.279 18.101 1.00 91.44 101 SER A C 1
ATOM 807 O O . SER A 1 101 ? -17.151 -3.619 18.883 1.00 91.44 101 SER A O 1
ATOM 809 N N . ALA A 1 102 ? -15.135 -2.706 18.530 1.00 89.44 102 ALA A N 1
ATOM 810 C CA . ALA A 1 102 ? -14.858 -2.429 19.939 1.00 89.44 102 ALA A CA 1
ATOM 811 C C . ALA A 1 102 ? -15.816 -1.376 20.529 1.00 89.44 102 ALA A C 1
ATOM 813 O O . ALA A 1 102 ? -16.241 -1.490 21.679 1.00 89.44 102 ALA A O 1
ATOM 814 N N . ALA A 1 103 ? -16.196 -0.360 19.748 1.00 90.75 103 ALA A N 1
ATOM 815 C CA . ALA A 1 103 ? -17.175 0.638 20.166 1.00 90.75 103 ALA A CA 1
ATOM 816 C C . ALA A 1 103 ? -18.577 0.036 20.350 1.00 90.75 103 ALA A C 1
ATOM 818 O O . ALA A 1 103 ? -19.264 0.395 21.309 1.00 90.75 103 ALA A O 1
ATOM 819 N N . ASP A 1 104 ? -18.989 -0.882 19.477 1.00 93.19 104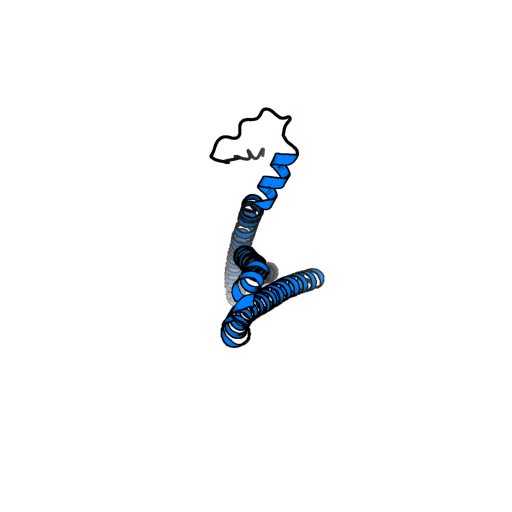 ASP A N 1
ATOM 820 C CA . ASP A 1 104 ? -20.280 -1.566 19.586 1.00 93.19 104 ASP A CA 1
ATOM 821 C C . ASP A 1 104 ? -20.293 -2.565 20.759 1.00 93.19 104 ASP A C 1
ATOM 823 O O . ASP A 1 104 ? -21.234 -2.555 21.554 1.00 93.19 104 ASP A O 1
ATOM 827 N N . ALA A 1 105 ? -19.208 -3.318 20.979 1.00 91.44 105 ALA A N 1
ATOM 828 C CA . ALA A 1 105 ? -19.049 -4.177 22.160 1.00 91.44 105 ALA A CA 1
ATOM 829 C C . ALA A 1 105 ? -19.075 -3.382 23.481 1.00 91.44 105 ALA A C 1
ATOM 831 O O . ALA A 1 105 ? -19.678 -3.810 24.470 1.00 91.44 105 ALA A O 1
ATOM 832 N N . TYR A 1 106 ? -18.469 -2.190 23.505 1.00 93.00 106 TYR A N 1
ATOM 833 C CA . TYR A 1 106 ? -18.546 -1.278 24.648 1.00 93.00 106 TYR A CA 1
ATOM 834 C C . TYR A 1 106 ? -19.981 -0.800 24.916 1.00 93.00 106 TYR A C 1
ATOM 836 O O . TYR A 1 106 ? -20.410 -0.761 26.067 1.00 93.00 106 TYR A O 1
ATOM 844 N N . LYS A 1 107 ? -20.744 -0.446 23.872 1.00 93.38 107 LYS A N 1
ATOM 845 C CA . LYS A 1 107 ? -22.153 -0.049 24.034 1.00 93.38 107 LYS A CA 1
ATOM 846 C C . LYS A 1 107 ? -22.993 -1.195 24.595 1.00 93.38 107 LYS A C 1
ATOM 848 O O . LYS A 1 107 ? -23.761 -0.959 25.524 1.00 93.38 107 LYS A O 1
ATOM 853 N N . GLN A 1 108 ? -22.820 -2.407 24.067 1.00 93.19 108 GLN A N 1
ATOM 854 C CA . GLN A 1 108 ? -23.580 -3.574 24.512 1.00 93.19 108 GLN A CA 1
ATOM 855 C C . GLN A 1 108 ? -23.252 -3.941 25.962 1.00 93.19 108 GLN A C 1
ATOM 857 O O . GLN A 1 108 ? -24.152 -4.027 26.788 1.00 93.19 108 GLN A O 1
ATOM 862 N N . SER A 1 109 ? -21.967 -4.058 26.304 1.00 89.88 109 SER A N 1
ATOM 863 C CA . SER A 1 109 ? -21.541 -4.375 27.676 1.00 89.88 109 SER A CA 1
ATOM 864 C C . SER A 1 109 ? -21.973 -3.323 28.699 1.00 89.88 109 SER A C 1
ATOM 866 O O . SER A 1 109 ? -22.300 -3.670 29.831 1.00 89.88 109 SER A O 1
ATOM 868 N N . LYS A 1 110 ? -22.032 -2.042 28.308 1.00 92.81 110 LYS A N 1
ATOM 869 C CA . LYS A 1 110 ? -22.597 -0.986 29.156 1.00 92.81 110 LYS A CA 1
ATOM 870 C C . LYS A 1 110 ? -24.081 -1.227 29.437 1.00 92.81 110 LYS A C 1
ATOM 872 O O . LYS A 1 110 ? -24.513 -1.073 30.573 1.00 92.81 110 LYS A O 1
ATOM 877 N N . LEU A 1 111 ? -24.850 -1.587 28.413 1.00 94.12 111 LEU A N 1
ATOM 878 C CA . LEU A 1 111 ? -26.278 -1.864 28.543 1.00 94.12 111 LEU A CA 1
ATOM 879 C C . LEU A 1 111 ? -26.529 -3.106 29.413 1.00 94.12 111 LEU A C 1
ATOM 881 O O . LEU A 1 111 ? -27.375 -3.064 30.302 1.00 94.12 111 LEU A O 1
ATOM 885 N N . ASP A 1 112 ? -25.739 -4.166 29.230 1.00 91.44 112 ASP A N 1
ATOM 886 C CA . ASP A 1 112 ? -25.809 -5.382 30.049 1.00 91.44 112 ASP A CA 1
ATOM 887 C C . ASP A 1 112 ? -25.497 -5.095 31.529 1.00 91.44 112 ASP A C 1
ATOM 889 O O . ASP A 1 112 ? -26.171 -5.617 32.418 1.00 91.44 112 ASP A O 1
ATOM 893 N N . PHE A 1 113 ? -24.518 -4.226 31.802 1.00 91.38 113 PHE A N 1
ATOM 894 C CA . PHE A 1 113 ? -24.176 -3.796 33.159 1.00 91.38 113 PHE A CA 1
ATOM 89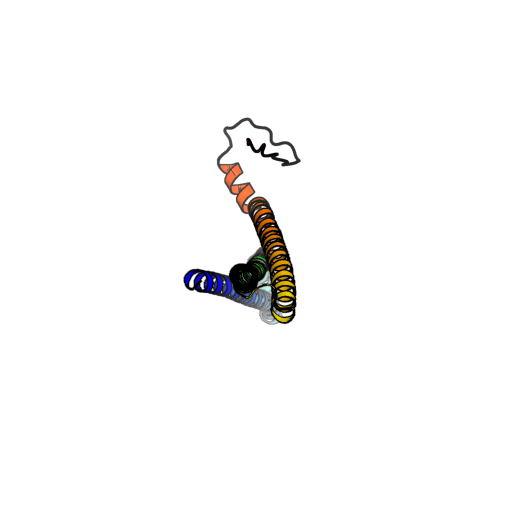5 C C . PHE A 1 113 ? -25.305 -2.994 33.827 1.00 91.38 113 PHE A C 1
ATOM 897 O O . PHE A 1 113 ? -25.664 -3.281 34.970 1.00 91.38 113 PHE A O 1
ATOM 904 N N . GLU A 1 114 ? -25.911 -2.032 33.122 1.00 92.19 114 GLU A N 1
ATOM 905 C CA . GLU A 1 114 ? -27.052 -1.267 33.654 1.00 92.19 114 GLU A CA 1
ATOM 906 C C . GLU A 1 114 ? -28.271 -2.171 33.911 1.00 92.19 114 GLU A C 1
ATOM 908 O O . GLU A 1 114 ? -28.929 -2.052 34.947 1.00 92.19 114 GLU A O 1
ATOM 913 N N . ASN A 1 115 ? -28.531 -3.141 33.029 1.00 90.44 115 ASN A N 1
ATOM 914 C CA . ASN A 1 115 ? -29.600 -4.123 33.218 1.00 90.44 115 ASN A CA 1
ATOM 915 C C . ASN A 1 115 ? -29.345 -5.028 34.432 1.00 90.44 115 ASN A C 1
ATOM 917 O O . ASN A 1 115 ? -30.252 -5.251 35.235 1.00 90.44 115 ASN A O 1
ATOM 921 N N . ALA A 1 116 ? -28.115 -5.523 34.604 1.00 87.56 116 ALA A N 1
ATOM 922 C CA . ALA A 1 116 ? -27.738 -6.328 35.766 1.00 87.56 116 ALA A CA 1
ATOM 923 C C . ALA A 1 116 ? -27.890 -5.539 37.077 1.00 87.56 116 ALA A C 1
ATOM 925 O O . ALA A 1 116 ? -28.35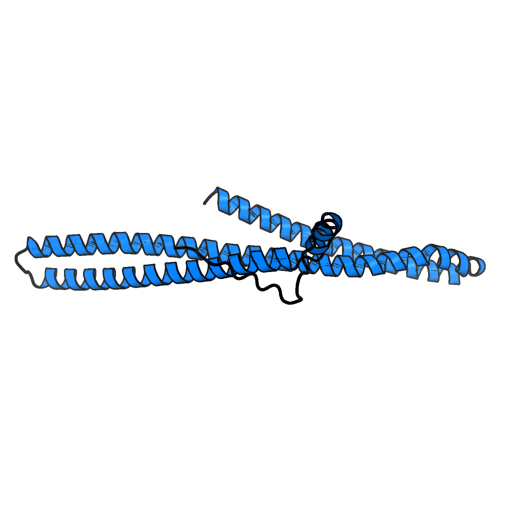9 -6.076 38.084 1.00 87.56 116 ALA A O 1
ATOM 926 N N . LYS A 1 117 ? -27.559 -4.243 37.055 1.00 89.06 117 LYS A N 1
ATOM 927 C CA . LYS A 1 117 ? -27.740 -3.337 38.193 1.00 89.06 117 LYS A CA 1
ATOM 928 C C . LYS A 1 117 ? -29.218 -3.160 38.545 1.00 89.06 117 LYS A C 1
ATOM 930 O O . LYS A 1 117 ? -29.570 -3.233 39.720 1.00 89.06 117 LYS A O 1
ATOM 935 N N . HIS A 1 118 ? -30.080 -2.980 37.544 1.00 86.75 118 HIS A N 1
ATOM 936 C CA . HIS A 1 118 ? -31.526 -2.874 37.744 1.00 86.75 118 HIS A CA 1
ATOM 937 C C . HIS A 1 118 ? -32.132 -4.178 38.292 1.00 86.75 118 HIS A C 1
ATOM 939 O O . HIS A 1 118 ? -32.932 -4.149 39.224 1.00 86.75 118 HIS A O 1
ATOM 945 N N . LEU A 1 119 ? -31.714 -5.338 37.774 1.00 86.00 119 LEU A N 1
ATOM 946 C CA . LEU A 1 119 ? -32.163 -6.645 38.270 1.00 86.00 119 LEU A CA 1
ATOM 947 C C . LEU A 1 119 ? -31.798 -6.861 39.743 1.00 86.00 119 LEU A C 1
ATOM 949 O O . LEU A 1 119 ? -32.649 -7.281 40.524 1.00 86.00 119 LEU A O 1
ATOM 953 N N . LEU A 1 120 ? -30.575 -6.512 40.153 1.00 85.00 120 LEU A N 1
ATOM 954 C CA . LEU A 1 120 ? -30.169 -6.606 41.558 1.00 85.00 120 LEU A CA 1
ATOM 955 C C . LEU A 1 120 ? -31.041 -5.726 42.472 1.00 85.00 120 LEU A C 1
ATOM 957 O O . LEU A 1 120 ? -31.390 -6.150 43.574 1.00 85.00 120 LEU A O 1
ATOM 961 N N . GLN A 1 121 ? -31.411 -4.528 42.006 1.00 83.44 121 GLN A N 1
ATOM 962 C CA . GLN A 1 121 ? -32.302 -3.619 42.736 1.00 83.44 121 GLN A CA 1
ATOM 963 C C . GLN A 1 121 ? -33.721 -4.185 42.885 1.00 83.44 121 GLN A C 1
ATOM 965 O O . GLN A 1 121 ? -34.338 -3.994 43.930 1.00 83.44 121 GLN A O 1
ATOM 970 N N . MET A 1 122 ? -34.230 -4.902 41.878 1.00 82.56 122 MET A N 1
ATOM 971 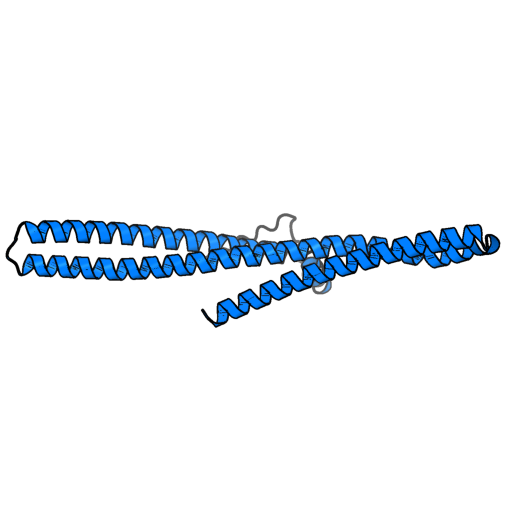C CA . MET A 1 122 ? -35.564 -5.513 41.923 1.00 82.56 122 MET A CA 1
ATOM 972 C C . MET A 1 122 ? -35.621 -6.810 42.743 1.00 82.56 122 MET A C 1
ATOM 974 O O . MET A 1 122 ? -36.632 -7.087 43.383 1.00 82.56 122 MET A O 1
ATOM 978 N N . GLU A 1 123 ? -34.563 -7.626 42.731 1.00 79.50 123 GLU A N 1
ATOM 979 C CA . GLU A 1 123 ? -34.586 -8.985 43.293 1.00 79.50 123 GLU A CA 1
ATOM 980 C C . GLU A 1 123 ? -34.236 -9.091 44.791 1.00 79.50 123 GLU A C 1
ATOM 982 O O . GLU A 1 123 ? -34.076 -10.207 45.287 1.00 79.50 123 GLU A O 1
ATOM 987 N N . TYR A 1 124 ? -34.129 -7.977 45.530 1.00 65.06 124 TYR A N 1
ATOM 988 C CA . TYR A 1 124 ? -33.760 -7.962 46.960 1.00 65.06 124 TYR A CA 1
ATOM 989 C C . TYR A 1 124 ? -32.484 -8.792 47.253 1.00 65.06 124 TYR A C 1
ATOM 991 O O . TYR A 1 124 ? -32.499 -9.776 47.991 1.00 65.06 124 TYR A O 1
ATOM 999 N N . ASN A 1 125 ? -31.345 -8.386 46.672 1.00 64.75 125 ASN A N 1
ATOM 1000 C CA . ASN A 1 125 ? -29.993 -8.869 47.014 1.00 64.75 125 ASN A CA 1
ATOM 1001 C C . ASN A 1 125 ? -29.798 -10.401 47.032 1.00 64.75 125 ASN A C 1
ATOM 1003 O O . ASN A 1 125 ? -29.153 -10.964 47.923 1.00 64.75 125 ASN A O 1
ATOM 1007 N N . LYS A 1 126 ? -30.281 -11.106 46.005 1.00 75.06 126 LYS A N 1
ATOM 1008 C CA . LYS A 1 126 ? -29.907 -12.513 45.797 1.00 75.06 126 LYS A CA 1
ATOM 1009 C C . LYS A 1 126 ? -28.414 -12.646 45.466 1.00 75.06 126 LYS A C 1
ATOM 1011 O O . LYS A 1 126 ? -27.875 -11.965 44.593 1.00 75.06 126 LYS A O 1
ATOM 1016 N N . LYS A 1 127 ? -27.745 -13.605 46.117 1.00 75.44 127 LYS A N 1
ATOM 1017 C CA . LYS A 1 127 ? -26.298 -13.876 45.967 1.00 75.44 127 LYS A CA 1
ATOM 1018 C C . LYS A 1 127 ? -25.887 -14.251 44.530 1.00 75.44 127 LYS A C 1
ATOM 1020 O O . LYS A 1 127 ? -24.758 -13.983 44.131 1.00 75.44 127 LYS A O 1
ATOM 1025 N N . SER A 1 128 ? -26.783 -14.860 43.748 1.00 78.50 128 SER A N 1
ATOM 1026 C CA . SER A 1 128 ? -26.569 -15.183 42.326 1.00 78.50 128 SER A CA 1
ATOM 1027 C C . SER A 1 128 ? -26.547 -13.940 41.436 1.00 78.50 128 SER A C 1
ATOM 1029 O O . SER A 1 128 ? -25.688 -13.823 40.566 1.00 78.50 128 SER A O 1
ATOM 1031 N N . THR A 1 129 ? -27.452 -12.997 41.692 1.00 75.25 129 THR A N 1
ATOM 1032 C CA . THR A 1 129 ? -27.608 -11.745 40.940 1.00 75.25 129 THR A CA 1
ATOM 1033 C C . THR A 1 129 ? -26.427 -10.806 41.205 1.00 75.25 129 THR A C 1
ATOM 1035 O O . THR A 1 129 ? -25.936 -10.152 40.290 1.00 75.25 129 THR A O 1
ATOM 1038 N N . GLY A 1 130 ? -25.864 -10.838 42.422 1.00 79.19 130 GLY A N 1
ATOM 1039 C CA . GLY A 1 130 ? -24.605 -10.153 42.748 1.00 79.19 130 GLY A CA 1
ATOM 1040 C C . GLY A 1 130 ? -23.405 -10.641 41.922 1.00 79.19 130 GLY A C 1
ATOM 1041 O O . GLY A 1 130 ? -22.660 -9.825 41.389 1.00 79.19 130 GLY A O 1
ATOM 1042 N N . LYS A 1 131 ? -23.255 -11.961 41.724 1.00 84.62 131 LYS A N 1
ATOM 1043 C CA . LYS A 1 131 ? -22.192 -12.522 40.862 1.00 84.62 131 LYS A CA 1
ATOM 1044 C C . LYS A 1 131 ? -22.368 -12.155 39.386 1.00 84.62 131 LYS A C 1
ATOM 1046 O O . LYS A 1 131 ? -21.387 -11.968 38.673 1.00 84.62 131 LYS A O 1
ATOM 1051 N N . GLN A 1 132 ? -23.612 -12.073 38.913 1.00 84.19 132 GLN A N 1
ATOM 1052 C CA . GLN A 1 132 ? -23.906 -11.644 37.543 1.00 84.19 132 GLN A CA 1
ATOM 1053 C C . GLN A 1 132 ? -23.558 -10.168 37.323 1.00 84.19 132 GLN A C 1
ATOM 1055 O O . GLN A 1 132 ? -23.030 -9.831 36.264 1.00 84.19 132 GLN A O 1
ATOM 1060 N N . LEU A 1 133 ? -23.797 -9.310 38.321 1.00 87.94 133 LEU A N 1
ATOM 1061 C CA . LEU A 1 133 ? -23.392 -7.906 38.278 1.00 87.94 133 LEU A CA 1
ATOM 1062 C C . LEU A 1 133 ? -21.867 -7.759 38.211 1.00 87.94 133 LEU A C 1
ATOM 1064 O O . LEU A 1 133 ? -21.379 -7.025 37.359 1.00 87.94 133 LEU A O 1
ATOM 1068 N N . GLU A 1 134 ? -21.128 -8.484 39.054 1.00 89.81 134 GLU A N 1
ATOM 1069 C CA . GLU A 1 134 ? -19.657 -8.463 39.068 1.00 89.81 134 GLU A CA 1
ATOM 1070 C C . GLU A 1 134 ? -19.078 -8.897 37.709 1.00 89.81 134 GLU A C 1
ATOM 1072 O O . GLU A 1 134 ? -18.250 -8.204 37.120 1.00 89.81 134 GLU A O 1
ATOM 1077 N N . TYR A 1 135 ? -19.611 -9.977 37.129 1.00 91.12 135 TYR A N 1
ATOM 1078 C CA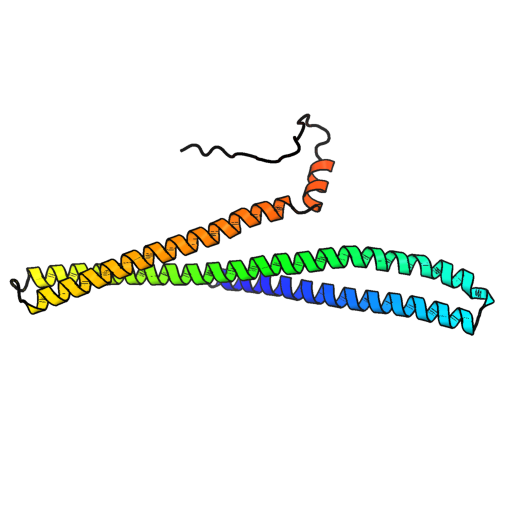 . TYR A 1 135 ? -19.217 -10.432 35.794 1.00 91.12 135 TYR A CA 1
ATOM 1079 C C . TYR A 1 135 ? -19.542 -9.417 34.682 1.00 91.12 135 TYR A C 1
ATOM 1081 O O . TYR A 1 135 ? -18.749 -9.226 33.755 1.00 91.12 135 TYR A O 1
ATOM 1089 N N . ALA A 1 136 ? -20.706 -8.764 34.751 1.00 88.56 136 ALA A N 1
ATOM 1090 C CA . ALA A 1 136 ? -21.087 -7.722 33.799 1.00 88.56 136 ALA A CA 1
ATOM 1091 C C . ALA A 1 136 ? -20.201 -6.471 33.939 1.00 88.56 136 ALA A C 1
ATOM 1093 O O . ALA A 1 136 ? -19.822 -5.868 32.933 1.00 88.56 136 ALA A O 1
ATOM 1094 N N . GLU A 1 137 ? -19.820 -6.111 35.166 1.00 91.81 137 GLU A N 1
ATOM 1095 C CA . GLU A 1 137 ? -18.905 -5.007 35.454 1.00 91.81 137 GLU A CA 1
ATOM 1096 C C . GLU A 1 137 ? -17.508 -5.267 34.882 1.00 91.81 137 GLU A C 1
ATOM 1098 O O . GLU A 1 137 ? -16.938 -4.396 34.216 1.00 91.81 137 GLU A O 1
ATOM 1103 N N . ASP A 1 138 ? -16.972 -6.472 35.075 1.00 92.81 138 ASP A N 1
ATOM 1104 C CA . ASP A 1 138 ? -15.670 -6.865 34.535 1.00 92.81 138 ASP A CA 1
ATOM 1105 C C . ASP A 1 138 ? -15.664 -6.845 33.006 1.00 92.81 138 ASP A C 1
ATOM 1107 O O . ASP A 1 138 ? -14.751 -6.284 32.392 1.00 92.81 138 ASP A O 1
ATOM 1111 N N . LYS A 1 139 ? -16.719 -7.368 32.368 1.00 91.19 139 LYS A N 1
ATOM 1112 C CA . LYS A 1 139 ? -16.886 -7.278 30.910 1.00 91.19 139 LYS A CA 1
ATOM 1113 C C . LYS A 1 139 ? -16.955 -5.839 30.417 1.00 91.19 139 LYS A C 1
ATOM 1115 O O . LYS A 1 139 ? -16.333 -5.510 29.407 1.00 91.19 139 LYS A O 1
ATOM 1120 N N . TYR A 1 140 ? -17.684 -4.977 31.120 1.00 91.06 140 TYR A N 1
ATOM 1121 C CA . TYR A 1 140 ? -17.771 -3.560 30.786 1.00 91.06 140 TYR A CA 1
ATOM 1122 C C . TYR A 1 140 ? -16.409 -2.860 30.903 1.00 91.06 140 TYR A C 1
ATOM 1124 O O . TYR A 1 140 ? -16.013 -2.121 29.996 1.00 91.06 140 TYR A O 1
ATOM 1132 N N . LYS A 1 141 ? -15.646 -3.128 31.973 1.00 93.12 141 LYS A N 1
ATOM 1133 C CA . LYS A 1 141 ? -14.281 -2.605 32.152 1.00 93.12 141 LYS A CA 1
ATOM 1134 C C . LYS A 1 141 ? -13.353 -3.070 31.030 1.00 93.12 141 LYS A C 1
ATOM 1136 O O . LYS A 1 141 ? -12.678 -2.238 30.428 1.00 93.12 141 LYS A O 1
ATOM 1141 N N . GLN A 1 142 ? -13.368 -4.359 30.692 1.00 93.31 142 GLN A N 1
ATOM 1142 C CA . GLN A 1 142 ? -12.563 -4.913 29.598 1.00 93.31 142 GLN A CA 1
ATOM 1143 C C . GLN A 1 142 ? -12.924 -4.285 28.245 1.00 93.31 142 GLN A C 1
ATOM 1145 O O . GLN A 1 142 ? -12.038 -3.844 27.513 1.00 93.31 142 GLN A O 1
ATOM 1150 N N . ALA A 1 143 ? -14.217 -4.167 27.929 1.00 89.44 143 ALA A N 1
ATOM 1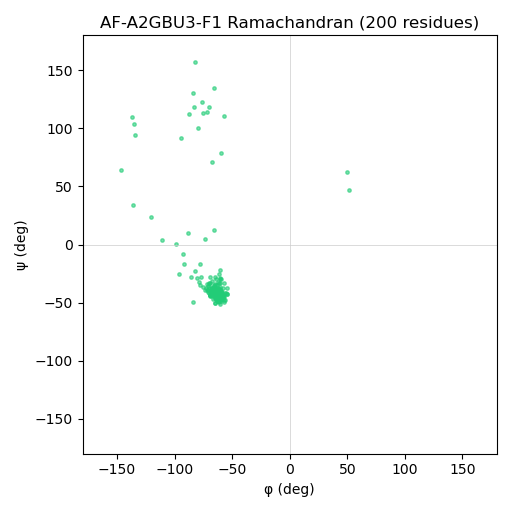151 C CA . ALA A 1 143 ? -14.678 -3.549 26.687 1.00 89.44 143 ALA A CA 1
ATOM 1152 C C . ALA A 1 143 ? -14.323 -2.053 26.610 1.00 89.44 143 ALA A C 1
ATOM 1154 O O . ALA A 1 143 ? -14.017 -1.538 25.531 1.00 89.44 143 ALA A O 1
ATOM 1155 N N . LYS A 1 144 ? -14.320 -1.345 27.748 1.00 91.50 144 LYS A N 1
ATOM 1156 C CA . LYS A 1 144 ? -13.874 0.052 27.836 1.00 91.50 144 LYS A CA 1
ATOM 1157 C C . LYS A 1 144 ? -12.394 0.186 27.483 1.00 91.50 144 LYS A C 1
ATOM 1159 O O . LYS A 1 144 ? -12.063 1.035 26.658 1.00 91.50 144 LYS A O 1
ATOM 1164 N N . THR A 1 145 ? -11.533 -0.646 28.069 1.00 93.50 145 THR A N 1
ATOM 1165 C CA . THR A 1 145 ? -10.092 -0.650 27.776 1.00 93.50 145 THR A CA 1
ATOM 1166 C C . THR A 1 145 ? -9.837 -1.000 26.312 1.00 93.50 145 THR A C 1
ATOM 1168 O O . THR A 1 145 ? -9.192 -0.231 25.607 1.00 93.50 145 THR A O 1
ATOM 1171 N N . ALA A 1 146 ? -10.460 -2.066 25.801 1.00 89.38 146 ALA A N 1
ATOM 1172 C CA . ALA A 1 146 ? -10.312 -2.483 24.406 1.00 89.38 146 ALA A CA 1
ATOM 1173 C C . ALA A 1 146 ? -10.723 -1.388 23.402 1.00 89.38 146 ALA A C 1
ATOM 1175 O O . ALA A 1 146 ? -10.074 -1.204 22.371 1.00 89.38 146 ALA A O 1
ATOM 1176 N N . ARG A 1 147 ? -11.779 -0.619 23.705 1.00 91.56 147 ARG A N 1
ATOM 1177 C CA . ARG A 1 147 ? -12.196 0.529 22.887 1.00 91.56 147 ARG A CA 1
ATOM 1178 C C . ARG A 1 147 ? -11.147 1.644 22.876 1.00 91.56 147 ARG A C 1
ATOM 1180 O O . ARG A 1 147 ? -10.943 2.253 21.824 1.00 91.56 147 ARG A O 1
ATOM 1187 N N . ILE A 1 148 ? -10.540 1.950 24.024 1.00 91.94 148 ILE A N 1
ATOM 1188 C CA . ILE A 1 148 ? -9.495 2.979 24.134 1.00 91.94 148 ILE A CA 1
ATOM 1189 C C . ILE A 1 148 ? -8.271 2.545 23.325 1.00 91.94 148 ILE A C 1
ATOM 1191 O O . ILE A 1 148 ? -7.855 3.285 22.435 1.00 91.94 148 ILE A O 1
ATOM 1195 N N . ASP A 1 149 ? -7.796 1.317 23.528 1.00 91.00 149 ASP A N 1
ATOM 1196 C CA . ASP A 1 149 ? -6.631 0.773 22.826 1.00 91.00 149 ASP A CA 1
ATOM 1197 C C . ASP A 1 149 ? -6.828 0.769 21.303 1.00 91.00 149 ASP A C 1
ATOM 1199 O O . ASP A 1 149 ? -5.937 1.157 20.544 1.00 91.00 149 ASP A O 1
ATOM 1203 N N . ALA A 1 150 ? -8.010 0.359 20.828 1.00 87.62 150 ALA A N 1
ATOM 1204 C CA . ALA A 1 150 ? -8.335 0.368 19.402 1.00 87.62 150 ALA A CA 1
ATOM 1205 C C . ALA A 1 150 ? -8.349 1.794 18.821 1.00 87.62 150 ALA A C 1
ATOM 1207 O O . ALA A 1 150 ? -7.859 2.024 17.713 1.00 87.62 150 ALA A O 1
ATOM 1208 N N . LEU A 1 151 ? -8.870 2.770 19.574 1.00 89.00 151 LEU A N 1
ATOM 1209 C CA . LEU A 1 151 ? -8.891 4.171 19.157 1.00 89.00 151 LEU A CA 1
ATOM 1210 C C . LEU A 1 151 ? -7.481 4.777 19.115 1.00 89.00 151 LEU A C 1
ATOM 1212 O O . LEU A 1 151 ? -7.163 5.510 18.177 1.00 89.00 151 LEU A O 1
ATOM 1216 N N . GLU A 1 152 ? -6.635 4.479 20.098 1.00 91.00 152 GLU A N 1
ATOM 1217 C CA . GLU A 1 152 ? -5.249 4.953 20.141 1.00 91.00 152 GLU A CA 1
ATOM 1218 C C . GLU A 1 152 ? -4.416 4.372 18.999 1.00 91.00 152 GLU A C 1
ATOM 1220 O O . GLU A 1 152 ? -3.734 5.122 18.296 1.00 91.00 152 GLU A O 1
ATOM 1225 N N . LYS A 1 153 ? -4.543 3.066 18.731 1.00 89.56 153 LYS A N 1
ATOM 1226 C CA . LYS A 1 153 ? -3.898 2.412 17.581 1.00 89.56 153 LYS A CA 1
ATOM 1227 C C . LYS A 1 153 ? -4.321 3.045 16.258 1.00 89.56 153 LYS A C 1
ATOM 1229 O O . LYS A 1 153 ? -3.469 3.335 15.416 1.00 89.56 153 LYS A O 1
ATOM 1234 N N . LEU A 1 154 ? -5.618 3.300 16.076 1.00 87.56 154 LEU A N 1
ATOM 1235 C CA . LEU A 1 154 ? -6.131 3.947 14.869 1.00 87.56 154 LEU A CA 1
ATOM 1236 C C . LEU A 1 154 ? -5.593 5.378 14.716 1.00 87.56 154 LEU A C 1
ATOM 1238 O O . LEU A 1 154 ? -5.139 5.753 13.631 1.00 87.56 154 LEU A O 1
ATOM 1242 N N . ARG A 1 155 ? -5.593 6.170 15.796 1.00 88.31 155 ARG A N 1
ATOM 1243 C CA . ARG A 1 155 ? -5.050 7.539 15.801 1.00 88.31 155 ARG A CA 1
ATOM 1244 C C . ARG A 1 155 ? -3.567 7.560 15.459 1.00 88.31 155 ARG A C 1
ATOM 1246 O O . ARG A 1 155 ? -3.166 8.333 14.594 1.00 88.31 155 ARG A O 1
ATOM 1253 N N . ALA A 1 156 ? -2.771 6.695 16.083 1.00 88.19 156 ALA A N 1
ATOM 1254 C CA . ALA A 1 156 ? -1.336 6.614 15.838 1.00 88.19 156 ALA A CA 1
ATOM 1255 C C . ALA A 1 156 ? -1.027 6.272 14.371 1.00 88.19 156 ALA A C 1
ATOM 1257 O O . ALA A 1 156 ? -0.223 6.954 13.737 1.00 88.19 156 ALA A O 1
ATOM 1258 N N . SER A 1 157 ? -1.699 5.265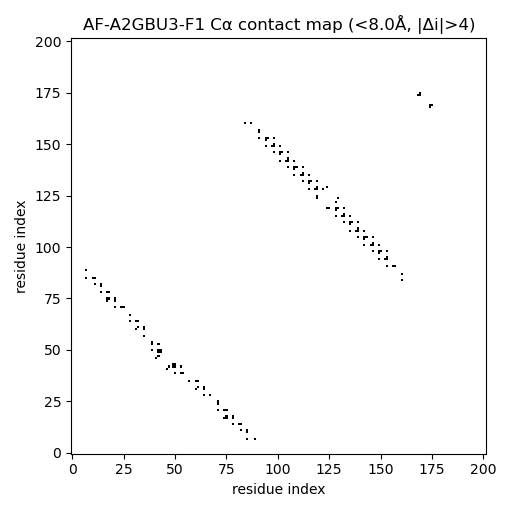 13.805 1.00 85.94 157 SER A N 1
ATOM 1259 C CA . SER A 1 157 ? -1.514 4.873 12.400 1.00 85.94 157 SER A CA 1
ATOM 1260 C C . SER A 1 157 ? -1.967 5.957 11.419 1.00 85.94 157 SER A C 1
ATOM 1262 O O . SER A 1 157 ? -1.291 6.211 10.425 1.00 85.94 157 SER A O 1
ATOM 1264 N N . THR A 1 158 ? -3.070 6.647 11.716 1.00 84.94 158 THR A N 1
ATOM 1265 C CA . THR A 1 158 ? -3.569 7.747 10.875 1.00 84.94 158 THR A CA 1
ATOM 1266 C C . THR A 1 158 ? -2.636 8.955 10.915 1.00 84.94 158 THR A C 1
ATOM 1268 O O . THR A 1 158 ? -2.340 9.540 9.875 1.00 84.94 158 THR A O 1
ATOM 1271 N N . GLN A 1 159 ? -2.119 9.304 12.097 1.00 84.25 159 GLN A N 1
ATOM 1272 C CA . GLN A 1 159 ? -1.172 10.405 12.257 1.00 84.25 159 GLN A CA 1
ATOM 1273 C C . GLN A 1 159 ? 0.133 10.140 11.502 1.00 84.25 159 GLN A C 1
ATOM 1275 O O . GLN A 1 159 ? 0.636 11.044 10.838 1.00 84.25 159 GLN A O 1
ATOM 1280 N N . LYS A 1 160 ? 0.654 8.906 11.555 1.00 81.62 160 LYS A N 1
ATOM 1281 C CA . LYS A 1 160 ? 1.838 8.506 10.778 1.00 81.62 160 LYS A CA 1
ATOM 1282 C C . LYS A 1 160 ? 1.622 8.731 9.281 1.00 81.62 160 LYS A C 1
ATOM 1284 O O . LYS A 1 160 ? 2.420 9.425 8.661 1.00 81.62 160 LYS A O 1
ATOM 1289 N N . LEU A 1 161 ? 0.497 8.253 8.742 1.00 80.75 161 LEU A N 1
ATOM 1290 C CA . LEU A 1 161 ? 0.176 8.431 7.324 1.00 80.75 161 LEU A CA 1
ATOM 1291 C C . LEU A 1 161 ? 0.033 9.914 6.932 1.00 80.75 161 LEU A C 1
ATOM 1293 O O . LEU A 1 161 ? 0.453 10.311 5.848 1.00 80.75 161 LEU A O 1
ATOM 1297 N N . LEU A 1 162 ? -0.545 10.753 7.801 1.00 75.75 162 LEU A N 1
ATOM 1298 C CA . LEU A 1 162 ? -0.677 12.191 7.543 1.00 75.75 162 LEU A CA 1
ATOM 1299 C C . LEU A 1 162 ? 0.677 12.902 7.512 1.00 75.75 162 LEU A C 1
ATOM 1301 O O . LEU A 1 162 ? 0.922 13.677 6.592 1.00 75.75 162 LEU A O 1
ATOM 1305 N N . VAL A 1 163 ? 1.551 12.640 8.487 1.00 75.62 163 VAL A N 1
ATOM 1306 C CA . VAL A 1 163 ? 2.899 13.234 8.541 1.00 75.62 163 VAL A CA 1
ATOM 1307 C C . VAL A 1 163 ? 3.701 12.862 7.295 1.00 75.62 163 VAL A C 1
ATOM 1309 O O . VAL A 1 163 ? 4.329 13.725 6.686 1.00 75.62 163 VAL A O 1
ATOM 1312 N N . GLU A 1 164 ? 3.618 11.605 6.866 1.00 67.19 164 GLU A N 1
ATOM 1313 C CA . GLU A 1 164 ? 4.331 11.122 5.683 1.00 67.19 164 GLU A CA 1
ATOM 1314 C C . GLU A 1 164 ? 3.758 11.670 4.374 1.00 67.19 164 GLU A C 1
ATOM 1316 O O . GLU A 1 164 ? 4.506 12.005 3.458 1.00 67.19 164 GLU A O 1
ATOM 1321 N N . LYS A 1 165 ? 2.435 11.854 4.284 1.00 66.06 165 LYS A N 1
ATOM 1322 C CA . LYS A 1 165 ? 1.820 12.543 3.142 1.00 66.06 165 LYS A CA 1
ATOM 1323 C C . LYS A 1 165 ? 2.433 13.934 2.945 1.00 66.06 165 LYS A C 1
ATOM 1325 O O . LYS A 1 165 ? 2.703 14.325 1.811 1.00 66.06 165 LYS A O 1
ATOM 1330 N N . TYR A 1 166 ? 2.671 14.670 4.034 1.00 57.31 166 TYR A N 1
ATOM 1331 C CA . TYR A 1 166 ? 3.326 15.977 3.967 1.00 57.31 166 TYR A CA 1
ATOM 1332 C C . TYR A 1 166 ? 4.809 15.876 3.591 1.00 57.31 166 TYR A C 1
ATOM 1334 O O . TYR A 1 166 ? 5.291 16.740 2.864 1.00 57.31 166 TYR A O 1
ATOM 1342 N N . SER A 1 167 ? 5.533 14.832 4.010 1.00 57.25 167 SER A N 1
ATOM 1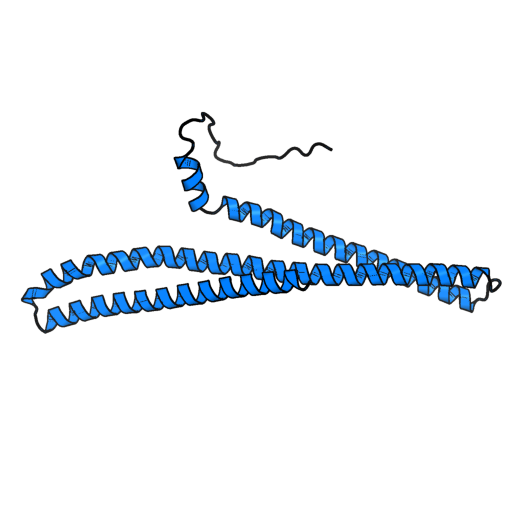343 C CA . SER A 1 167 ? 6.931 14.656 3.594 1.00 57.25 167 SER A CA 1
ATOM 1344 C C . SER A 1 167 ? 7.067 14.249 2.126 1.00 57.25 167 SER A C 1
ATOM 1346 O O . SER A 1 167 ? 7.939 14.774 1.447 1.00 57.25 167 SER A O 1
ATOM 1348 N N . ILE A 1 168 ? 6.186 13.388 1.605 1.00 54.06 168 ILE A N 1
ATOM 1349 C CA . ILE A 1 168 ? 6.195 12.965 0.192 1.00 54.06 168 ILE A CA 1
ATOM 1350 C C . ILE A 1 168 ? 5.868 14.147 -0.728 1.00 54.06 168 ILE A C 1
ATOM 1352 O O . ILE A 1 168 ? 6.538 14.352 -1.738 1.00 54.06 168 ILE A O 1
ATOM 1356 N N . HIS A 1 169 ? 4.894 14.987 -0.354 1.00 41.62 169 HIS A N 1
ATOM 1357 C CA . HIS A 1 169 ? 4.548 16.165 -1.153 1.00 41.62 169 HIS A CA 1
ATOM 1358 C C . HIS A 1 169 ? 5.691 17.196 -1.221 1.00 41.62 169 HIS A C 1
ATOM 1360 O O . HIS A 1 169 ? 5.817 17.901 -2.221 1.00 41.62 169 HIS A O 1
ATOM 1366 N N . CYS A 1 170 ? 6.539 17.244 -0.188 1.00 34.59 170 CYS A N 1
ATOM 1367 C CA . CYS A 1 170 ? 7.697 18.134 -0.091 1.00 34.59 170 CYS A CA 1
ATOM 1368 C C . CYS A 1 170 ? 9.006 17.525 -0.631 1.00 34.59 170 CYS A C 1
ATOM 1370 O O . CYS A 1 170 ? 9.950 18.270 -0.876 1.00 34.59 170 CYS A O 1
ATOM 1372 N N . ALA A 1 171 ? 9.079 16.202 -0.811 1.00 35.75 171 ALA A N 1
ATOM 1373 C CA . ALA A 1 171 ? 10.270 15.495 -1.289 1.00 35.75 171 ALA A CA 1
ATOM 1374 C C . ALA A 1 171 ? 10.302 15.288 -2.813 1.00 35.75 171 ALA A C 1
ATOM 1376 O O . ALA A 1 171 ? 11.330 14.872 -3.340 1.00 35.75 171 ALA A O 1
ATOM 1377 N N . SER A 1 172 ? 9.216 15.589 -3.537 1.00 32.91 172 SER A N 1
ATOM 1378 C CA . SER A 1 172 ? 9.218 15.524 -5.002 1.00 32.91 172 SER A CA 1
ATOM 1379 C C . SER A 1 172 ? 10.077 16.658 -5.594 1.00 32.91 172 SER A C 1
ATOM 1381 O O . SER A 1 172 ? 9.717 17.832 -5.444 1.00 32.91 172 SER A O 1
ATOM 1383 N N . PRO A 1 173 ? 11.166 16.356 -6.332 1.00 42.41 173 PRO A N 1
ATOM 1384 C CA . PRO A 1 173 ? 11.990 17.371 -6.999 1.00 42.41 173 PRO A CA 1
ATOM 1385 C C . PRO A 1 173 ? 11.193 18.194 -8.027 1.00 42.41 173 PRO A C 1
ATOM 1387 O O . PRO A 1 173 ? 11.535 19.338 -8.331 1.00 42.41 173 PRO A O 1
ATOM 1390 N N . VAL A 1 174 ? 10.078 17.645 -8.520 1.00 39.53 174 VAL A N 1
ATOM 1391 C CA . VAL A 1 174 ? 9.192 18.303 -9.488 1.00 39.53 174 VAL A CA 1
ATOM 1392 C C . VAL A 1 174 ? 8.439 19.477 -8.848 1.00 39.53 174 VAL A C 1
ATOM 1394 O O . VAL A 1 174 ? 8.327 20.538 -9.465 1.00 39.53 174 VAL A O 1
ATOM 1397 N N . ALA A 1 175 ? 8.023 19.365 -7.580 1.00 36.56 175 ALA A N 1
ATOM 1398 C CA . ALA A 1 175 ? 7.371 20.460 -6.848 1.00 36.56 175 ALA A CA 1
ATOM 1399 C C . ALA A 1 175 ? 8.336 21.624 -6.535 1.00 36.56 175 ALA A C 1
ATOM 1401 O O . ALA A 1 175 ? 7.929 22.791 -6.484 1.00 36.56 175 ALA A O 1
ATOM 1402 N N . TYR A 1 176 ? 9.630 21.322 -6.398 1.00 36.12 176 TYR A N 1
ATOM 1403 C CA . TYR A 1 176 ? 10.675 22.330 -6.208 1.00 36.12 176 TYR A CA 1
ATOM 1404 C C . TYR A 1 176 ? 10.901 23.172 -7.477 1.00 36.12 176 TYR A C 1
ATOM 1406 O O . TYR A 1 176 ? 11.161 24.371 -7.404 1.00 36.12 176 TYR A O 1
ATOM 1414 N N . SER A 1 177 ? 10.726 22.577 -8.661 1.00 33.34 177 SER A N 1
ATOM 1415 C CA . SER A 1 177 ? 10.908 23.278 -9.940 1.00 33.34 177 SER A CA 1
ATOM 1416 C C . SER A 1 177 ? 9.712 24.146 -10.364 1.00 33.34 177 SER A C 1
ATOM 1418 O O . SER A 1 177 ? 9.903 25.175 -11.017 1.00 33.34 177 SER A O 1
ATOM 1420 N N . TYR A 1 178 ? 8.487 23.785 -9.961 1.00 33.84 178 TYR A N 1
ATOM 1421 C CA . TYR A 1 178 ? 7.277 24.534 -10.332 1.00 33.84 178 TYR A CA 1
ATOM 1422 C C . TYR A 1 178 ? 7.086 25.800 -9.484 1.00 33.84 178 TYR A C 1
ATOM 1424 O O . TYR A 1 178 ? 6.607 26.822 -9.974 1.00 33.84 178 TYR A O 1
ATOM 1432 N N . SER A 1 179 ? 7.521 25.764 -8.220 1.00 36.09 179 SER A N 1
ATOM 1433 C CA . SER A 1 179 ? 7.480 26.927 -7.326 1.00 36.09 179 SER A CA 1
ATOM 1434 C C . SER A 1 179 ? 8.583 27.951 -7.616 1.00 36.09 179 SER A C 1
ATOM 1436 O O . SER A 1 179 ? 8.359 29.140 -7.407 1.00 36.09 179 SER A O 1
ATOM 1438 N N . HIS A 1 180 ? 9.734 27.543 -8.164 1.00 34.84 180 HIS A N 1
ATOM 1439 C CA . HIS A 1 180 ? 10.826 28.470 -8.482 1.00 34.84 180 HIS A CA 1
ATOM 1440 C C . HIS A 1 180 ? 10.675 29.221 -9.814 1.00 34.84 180 HIS A C 1
ATOM 1442 O O . HIS A 1 180 ? 11.210 30.320 -9.922 1.00 34.84 180 HIS A O 1
ATOM 1448 N N . ARG A 1 181 ? 9.903 28.722 -10.793 1.00 33.22 181 ARG A N 1
ATOM 1449 C CA . ARG A 1 181 ? 9.636 29.475 -12.043 1.00 33.22 181 ARG A CA 1
ATOM 1450 C C . ARG A 1 181 ? 8.584 30.578 -11.907 1.00 33.22 181 ARG A C 1
ATOM 1452 O O . ARG A 1 181 ? 8.519 31.452 -12.762 1.00 33.22 181 ARG A O 1
ATOM 1459 N N . HIS A 1 182 ? 7.778 30.563 -10.844 1.00 35.44 182 HIS A N 1
ATOM 1460 C CA . HIS A 1 182 ? 6.714 31.551 -10.627 1.00 35.44 182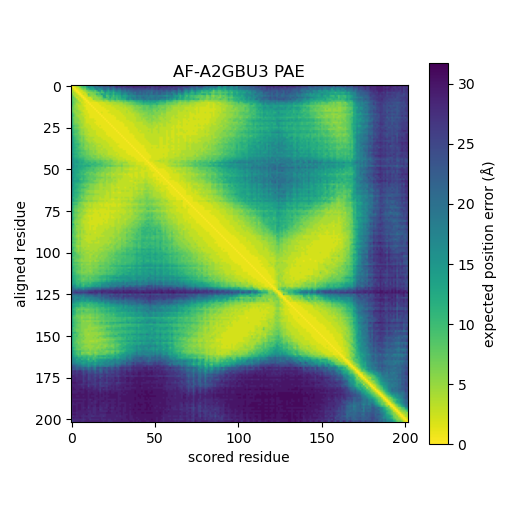 HIS A CA 1
ATOM 1461 C C . HIS A 1 182 ? 6.968 32.519 -9.459 1.00 35.44 182 HIS A C 1
ATOM 1463 O O . HIS A 1 182 ? 6.118 33.364 -9.192 1.00 35.44 182 HIS A O 1
ATOM 1469 N N . ASN A 1 183 ? 8.134 32.455 -8.801 1.00 35.75 183 ASN A N 1
ATOM 1470 C CA . ASN A 1 183 ? 8.461 33.291 -7.635 1.00 35.75 183 ASN A CA 1
ATOM 1471 C C . ASN A 1 183 ? 9.692 34.197 -7.802 1.00 35.75 183 ASN A C 1
ATOM 1473 O O . ASN A 1 183 ? 10.247 34.662 -6.808 1.00 35.75 183 ASN A O 1
ATOM 1477 N N . GLU A 1 184 ? 10.083 34.558 -9.028 1.00 33.41 184 GLU A N 1
ATOM 1478 C CA . GLU A 1 184 ? 11.137 35.568 -9.262 1.00 33.41 184 GLU A CA 1
ATOM 1479 C C . GLU A 1 184 ? 10.770 37.000 -8.795 1.00 33.41 184 GLU A C 1
ATOM 1481 O O . GLU A 1 184 ? 11.476 37.957 -9.102 1.00 33.41 184 GLU A O 1
ATOM 1486 N N . LYS A 1 185 ? 9.691 37.192 -8.019 1.00 36.91 185 LYS A N 1
ATOM 1487 C CA . LYS A 1 185 ? 9.306 38.499 -7.458 1.00 36.91 185 LYS A CA 1
ATOM 1488 C C . LYS A 1 185 ? 8.868 38.475 -5.992 1.00 36.91 185 LYS A C 1
ATOM 1490 O O . LYS A 1 185 ? 8.021 39.273 -5.597 1.00 36.91 185 LYS A O 1
ATOM 1495 N N . SER A 1 186 ? 9.440 37.617 -5.150 1.00 36.94 186 SER A N 1
ATOM 1496 C CA . SER A 1 186 ? 9.307 37.836 -3.704 1.00 36.94 186 SER A CA 1
ATOM 1497 C C . SER A 1 186 ? 10.616 37.610 -2.961 1.00 36.94 186 SER A C 1
ATOM 1499 O O . SER A 1 186 ? 11.064 36.475 -2.799 1.00 36.94 186 SER A O 1
ATOM 1501 N N . ASP A 1 187 ? 11.185 38.711 -2.473 1.00 37.41 187 ASP A N 1
ATOM 1502 C CA . ASP A 1 187 ? 12.313 38.785 -1.546 1.00 37.41 187 ASP A CA 1
ATOM 1503 C C . ASP A 1 187 ? 12.012 38.075 -0.219 1.00 37.41 187 ASP A C 1
ATOM 1505 O O . ASP A 1 187 ? 11.724 38.699 0.806 1.00 37.41 187 ASP A O 1
ATOM 1509 N N . ARG A 1 188 ? 12.099 36.745 -0.195 1.00 37.75 188 ARG A N 1
ATOM 1510 C CA . ARG A 1 188 ? 12.231 35.992 1.055 1.00 37.75 188 ARG A CA 1
ATOM 1511 C C . ARG A 1 188 ? 13.299 34.925 0.909 1.00 37.75 188 ARG A C 1
ATOM 1513 O O . ARG A 1 188 ? 13.089 33.874 0.315 1.00 37.75 188 ARG A O 1
ATOM 1520 N N . LYS A 1 189 ? 14.457 35.222 1.501 1.00 32.62 189 LYS A N 1
ATOM 1521 C CA . LYS A 1 189 ? 15.557 34.279 1.706 1.00 32.62 189 LYS A CA 1
ATOM 1522 C C . LYS A 1 189 ? 15.042 33.074 2.502 1.00 32.62 189 LYS A C 1
ATOM 1524 O O . LYS A 1 189 ? 14.722 33.207 3.682 1.00 32.62 189 LYS A O 1
ATOM 1529 N N . LEU A 1 190 ? 14.961 31.913 1.857 1.00 34.22 190 LEU A N 1
ATOM 1530 C CA . LEU A 1 190 ? 14.771 30.622 2.517 1.00 34.22 190 LEU A CA 1
ATOM 1531 C C . LEU A 1 190 ? 16.111 30.198 3.135 1.00 34.22 190 LEU A C 1
ATOM 1533 O O . LEU A 1 190 ? 17.122 30.123 2.439 1.00 34.22 190 LEU A O 1
ATOM 1537 N N . THR A 1 191 ? 16.140 29.966 4.446 1.00 34.72 191 THR A N 1
ATOM 1538 C CA . THR A 1 191 ? 17.300 29.383 5.137 1.00 34.72 191 THR A CA 1
ATOM 1539 C C . THR A 1 191 ? 17.306 27.851 4.999 1.00 34.72 191 THR A C 1
ATOM 1541 O O . THR A 1 191 ? 16.250 27.258 4.774 1.00 34.72 191 THR A O 1
ATOM 1544 N N . PRO A 1 192 ? 18.468 27.174 5.145 1.00 34.38 192 PRO A N 1
ATOM 1545 C CA . PRO A 1 192 ? 18.686 25.801 4.656 1.00 34.38 192 PRO A CA 1
ATOM 1546 C C . PRO A 1 192 ? 17.998 24.687 5.457 1.00 34.38 192 PRO A C 1
ATOM 1548 O O . PRO A 1 192 ? 18.213 23.512 5.186 1.00 34.38 192 PRO A O 1
ATOM 1551 N N . TYR A 1 193 ? 17.185 25.022 6.456 1.00 35.34 193 TYR A N 1
ATOM 1552 C CA . TYR A 1 193 ? 16.522 24.043 7.309 1.00 35.34 193 TYR A CA 1
ATOM 1553 C C . TYR A 1 193 ? 15.057 24.437 7.470 1.00 35.34 193 TYR A C 1
ATOM 1555 O O . TYR A 1 193 ? 14.697 25.239 8.332 1.00 35.34 193 TYR A O 1
ATOM 1563 N N . GLY A 1 194 ? 14.207 23.871 6.612 1.00 34.50 194 GLY A N 1
ATOM 1564 C CA . GLY A 1 194 ? 12.761 24.084 6.586 1.00 34.50 194 GLY A CA 1
ATOM 1565 C C . GLY A 1 194 ? 12.037 23.507 7.805 1.00 34.50 194 GLY A C 1
ATOM 1566 O O . GLY A 1 194 ? 11.293 22.539 7.688 1.00 34.50 194 GLY A O 1
ATOM 1567 N N . ARG A 1 195 ? 12.213 24.113 8.984 1.00 30.77 195 ARG A N 1
ATOM 1568 C CA . ARG A 1 195 ? 11.301 23.933 10.122 1.00 30.77 195 ARG A CA 1
ATOM 1569 C C . ARG A 1 195 ? 10.265 25.051 10.122 1.00 30.77 195 ARG A C 1
ATOM 1571 O O . ARG A 1 195 ? 10.464 26.094 10.737 1.00 30.77 195 ARG A O 1
ATOM 1578 N N . ALA A 1 196 ? 9.135 24.813 9.465 1.00 33.78 196 ALA A N 1
ATOM 1579 C CA . ALA A 1 196 ? 7.926 25.584 9.725 1.00 33.78 196 ALA A CA 1
ATOM 1580 C C . ALA A 1 196 ? 7.270 25.037 11.005 1.00 33.78 196 ALA A C 1
ATOM 1582 O O . ALA A 1 196 ? 6.614 23.998 10.988 1.00 33.78 196 ALA A O 1
ATOM 1583 N N . TYR A 1 197 ? 7.476 25.715 12.135 1.00 29.62 197 TYR A N 1
ATOM 1584 C CA . TYR A 1 197 ? 6.677 25.489 13.340 1.00 29.62 197 TYR A CA 1
ATOM 1585 C C . TYR A 1 197 ? 5.299 26.131 13.134 1.00 29.62 197 TYR A C 1
ATOM 1587 O O . TYR A 1 197 ? 5.197 27.355 13.053 1.00 29.62 197 TYR A O 1
ATOM 1595 N N . VAL A 1 198 ? 4.236 25.327 13.061 1.00 32.44 198 VAL A N 1
ATOM 1596 C CA . VAL A 1 198 ? 2.860 25.843 13.097 1.00 32.44 198 VAL A CA 1
ATOM 1597 C C . VAL A 1 198 ? 2.420 25.947 14.555 1.00 32.44 198 VAL A C 1
ATOM 1599 O O . VAL A 1 198 ? 2.281 24.949 15.260 1.00 32.44 198 VAL A O 1
ATOM 1602 N N . ARG A 1 199 ? 2.235 27.190 15.003 1.00 28.78 199 ARG A N 1
ATOM 1603 C CA . ARG A 1 199 ? 1.648 27.568 16.291 1.00 28.78 199 ARG A CA 1
ATOM 1604 C C . ARG A 1 199 ? 0.144 27.280 16.222 1.00 28.78 199 ARG A C 1
ATOM 1606 O O . ARG A 1 199 ? -0.553 27.907 15.431 1.00 28.78 199 ARG A O 1
ATOM 1613 N N . ILE A 1 200 ? -0.343 26.325 17.009 1.00 29.34 200 ILE A N 1
ATOM 1614 C CA . ILE A 1 200 ? -1.782 26.064 17.155 1.00 29.34 200 ILE A CA 1
ATOM 1615 C C . ILE A 1 200 ? -2.310 27.050 18.203 1.00 29.34 200 ILE A C 1
ATOM 1617 O O . ILE A 1 200 ? -1.838 27.038 19.339 1.00 29.34 200 ILE A O 1
ATOM 1621 N N . TYR A 1 201 ? -3.238 27.925 17.814 1.00 29.30 201 TYR A N 1
ATOM 1622 C CA . TYR A 1 201 ? -4.029 28.703 18.769 1.00 29.30 201 TYR A CA 1
ATOM 1623 C C . TYR A 1 201 ? -5.211 27.842 19.233 1.00 29.30 201 TYR A C 1
ATOM 1625 O O . TYR A 1 201 ? -5.863 27.208 18.402 1.00 29.30 201 TYR A O 1
ATOM 1633 N N . VAL A 1 202 ? -5.375 27.778 20.558 1.00 35.41 202 VAL A N 1
ATOM 1634 C CA . VAL A 1 202 ? -6.420 27.053 21.307 1.00 35.41 202 VAL A CA 1
ATOM 1635 C C . VAL A 1 202 ? -7.799 27.625 21.007 1.00 35.41 202 VAL A C 1
ATOM 1637 O O . VAL A 1 202 ? -7.894 28.871 20.939 1.00 35.41 202 VAL A O 1
#

Radius of gyration: 31.74 Å; Cα contacts (8 Å, |Δi|>4): 87; chains: 1; bounding box: 69×54×92 Å